Protein AF-A0A536GNW9-F1 (afdb_monomer_lite)

Radius of gyration: 36.83 Å; chains: 1; bounding box: 61×62×103 Å

pLDDT: mean 78.96, std 16.37, range [34.44, 95.5]

Structure (mmCIF, N/CA/C/O backbone):
data_AF-A0A536GNW9-F1
#
_entry.id   AF-A0A536GNW9-F1
#
loop_
_atom_site.group_PDB
_atom_site.id
_atom_site.type_symbol
_atom_site.label_atom_id
_atom_site.label_alt_id
_atom_site.label_comp_id
_atom_site.label_asym_id
_atom_site.label_entity_id
_atom_site.label_seq_id
_atom_site.pdbx_PDB_ins_code
_atom_site.Cartn_x
_atom_site.Cartn_y
_atom_site.Cartn_z
_atom_site.occupancy
_atom_site.B_iso_or_equiv
_atom_site.auth_seq_id
_atom_site.auth_comp_id
_atom_site.auth_asym_id
_atom_site.auth_atom_id
_atom_site.pdbx_PDB_model_num
ATOM 1 N N . MET A 1 1 ? -1.651 -41.489 6.810 1.00 38.25 1 MET A N 1
ATOM 2 C CA . MET A 1 1 ? -1.418 -42.242 8.056 1.00 38.25 1 MET A CA 1
ATOM 3 C C . MET A 1 1 ? -1.009 -41.246 9.123 1.00 38.25 1 MET A C 1
ATOM 5 O O . MET A 1 1 ? -0.023 -40.566 8.913 1.00 38.25 1 MET A O 1
ATOM 9 N N . GLN A 1 2 ? -1.824 -41.179 10.178 1.00 34.44 2 GLN A N 1
ATOM 10 C CA . GLN A 1 2 ? -1.511 -40.828 11.570 1.00 34.44 2 GLN A CA 1
ATOM 11 C C . GLN A 1 2 ? -0.989 -39.420 11.918 1.00 34.44 2 GLN A C 1
ATOM 13 O O . GLN A 1 2 ? 0.048 -38.957 11.462 1.00 34.44 2 GLN A O 1
ATOM 18 N N . GLU A 1 3 ? -1.786 -38.791 12.784 1.00 44.41 3 GLU A N 1
ATOM 19 C CA . GLU A 1 3 ? -1.512 -37.625 13.616 1.00 44.41 3 GLU A CA 1
ATOM 20 C C . GLU A 1 3 ? -0.246 -37.822 14.462 1.00 44.41 3 GLU A C 1
ATOM 22 O O . GLU A 1 3 ? -0.125 -38.828 15.157 1.00 44.41 3 GLU A O 1
ATOM 27 N N . GLU A 1 4 ? 0.633 -36.821 14.505 1.00 42.94 4 GLU A N 1
ATOM 28 C CA . GLU A 1 4 ? 1.591 -36.670 15.602 1.00 42.94 4 GLU A CA 1
ATOM 29 C C . GLU A 1 4 ? 1.247 -35.381 16.353 1.00 42.94 4 GLU A C 1
ATOM 31 O O . GLU A 1 4 ? 1.695 -34.277 16.041 1.00 42.94 4 GLU A O 1
ATOM 36 N N . LYS A 1 5 ? 0.326 -35.529 17.309 1.00 44.44 5 LYS A N 1
ATOM 37 C CA . LYS A 1 5 ? -0.030 -34.501 18.285 1.00 44.44 5 LYS A CA 1
ATOM 38 C C . LYS A 1 5 ? 1.121 -34.394 19.284 1.00 44.44 5 LYS A C 1
ATOM 40 O O . LYS A 1 5 ? 1.320 -35.289 20.100 1.00 44.44 5 LYS A O 1
ATOM 45 N N . LEU A 1 6 ? 1.863 -33.294 19.211 1.00 44.38 6 LEU A N 1
ATOM 46 C CA . LEU A 1 6 ? 2.877 -32.919 20.190 1.00 44.38 6 LEU A CA 1
ATOM 47 C C . LEU A 1 6 ? 2.213 -32.728 21.565 1.00 44.38 6 LEU A C 1
ATOM 49 O O . LEU A 1 6 ? 1.392 -31.830 21.755 1.00 44.38 6 LEU A O 1
ATOM 53 N N . SER A 1 7 ? 2.556 -33.615 22.494 1.00 45.41 7 SER A N 1
ATOM 54 C CA . SER A 1 7 ? 2.075 -33.671 23.872 1.00 45.41 7 SER A CA 1
ATOM 55 C C . SER A 1 7 ? 2.355 -32.376 24.636 1.00 45.41 7 SER A C 1
ATOM 57 O O . SER A 1 7 ? 3.506 -32.043 24.917 1.00 45.41 7 SER A O 1
ATOM 59 N N . THR A 1 8 ? 1.299 -31.661 25.020 1.00 56.56 8 THR A N 1
ATOM 60 C CA . THR A 1 8 ? 1.361 -30.625 26.055 1.00 56.56 8 THR A CA 1
ATOM 61 C C . THR A 1 8 ? 1.475 -31.276 27.442 1.00 56.56 8 THR A C 1
ATOM 63 O O . THR A 1 8 ? 0.848 -32.314 27.670 1.00 56.56 8 THR A O 1
ATOM 66 N N . PRO A 1 9 ? 2.262 -30.709 28.378 1.00 52.28 9 PRO A N 1
ATOM 67 C CA . PRO A 1 9 ? 2.442 -31.289 29.703 1.00 52.28 9 PRO A CA 1
ATOM 68 C C . PRO A 1 9 ? 1.149 -31.208 30.521 1.00 52.28 9 PRO A C 1
ATOM 70 O O . PRO A 1 9 ? 0.409 -30.225 30.452 1.00 52.28 9 PRO A O 1
ATOM 73 N N . ASP A 1 10 ? 0.911 -32.256 31.305 1.00 52.00 10 ASP A N 1
ATOM 74 C CA . ASP A 1 10 ? -0.201 -32.413 32.239 1.00 52.00 10 ASP A CA 1
ATOM 75 C C . ASP A 1 10 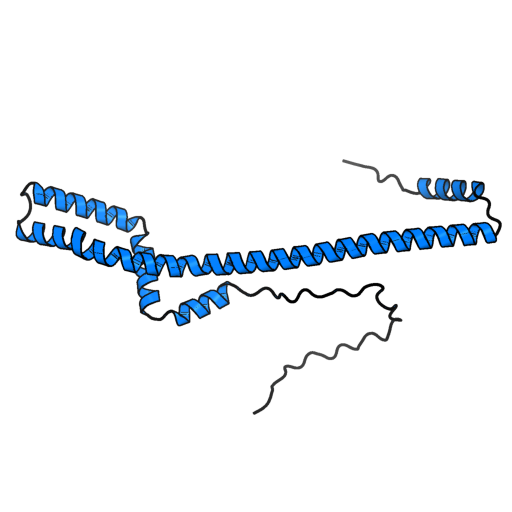? -0.121 -31.356 33.351 1.00 52.00 10 ASP A C 1
ATOM 77 O O . ASP A 1 10 ? 0.610 -31.496 34.334 1.00 52.00 10 ASP A O 1
ATOM 81 N N . HIS A 1 11 ? -0.836 -30.246 33.167 1.00 53.94 11 HIS A N 1
ATOM 82 C CA . HIS A 1 11 ? -1.099 -29.310 34.250 1.00 53.94 11 HIS A CA 1
ATOM 83 C C . HIS A 1 11 ? -2.249 -29.873 35.095 1.00 53.94 11 HIS A C 1
ATOM 85 O O . HIS A 1 11 ? -3.363 -30.004 34.574 1.00 53.94 11 HIS A O 1
ATOM 91 N N . PRO A 1 12 ? -2.033 -30.175 36.391 1.00 53.94 12 PRO A N 1
ATOM 92 C CA . PRO A 1 12 ? -3.113 -30.609 37.261 1.00 53.94 12 PRO A CA 1
ATOM 93 C C . PRO A 1 12 ? -4.190 -29.525 37.276 1.00 53.94 12 PRO A C 1
ATOM 95 O O . PRO A 1 12 ? -3.930 -28.368 37.616 1.00 53.94 12 PRO A O 1
ATOM 98 N N . LYS A 1 13 ? -5.402 -29.905 36.858 1.00 51.78 13 LYS A N 1
ATOM 99 C CA . LYS A 1 13 ? -6.572 -29.025 36.848 1.00 51.78 13 LYS A CA 1
ATOM 100 C C . LYS A 1 13 ? -6.753 -28.447 38.256 1.00 51.78 13 LYS A C 1
ATOM 102 O O . LYS A 1 13 ? -6.905 -29.240 39.191 1.00 51.78 13 LYS A O 1
ATOM 107 N N . PRO A 1 14 ? -6.760 -27.114 38.441 1.00 53.06 14 PRO A N 1
ATOM 108 C CA . PRO A 1 14 ? -7.133 -26.550 39.723 1.00 53.06 14 PRO A CA 1
ATOM 109 C C . PRO A 1 14 ? -8.552 -27.019 40.052 1.00 53.06 14 PRO A C 1
ATOM 111 O O . PRO A 1 14 ? -9.485 -26.878 39.257 1.00 53.06 14 PRO A O 1
ATOM 114 N N . GLN A 1 15 ? -8.657 -27.674 41.204 1.00 51.16 15 GLN A N 1
ATOM 115 C CA . GLN A 1 15 ? -9.880 -28.233 41.754 1.00 51.16 15 GLN A CA 1
ATOM 116 C C . GLN A 1 15 ? -10.960 -27.152 41.820 1.00 51.16 15 GLN A C 1
ATOM 118 O O . GLN A 1 15 ? -10.684 -26.002 42.153 1.00 51.16 15 GLN A O 1
ATOM 123 N N . HIS A 1 16 ? -12.177 -27.556 41.461 1.00 49.72 16 HIS A N 1
ATOM 124 C CA . HIS A 1 16 ? -13.378 -26.740 41.339 1.00 49.72 16 HIS A CA 1
ATOM 125 C C . HIS A 1 16 ? -13.540 -25.715 42.473 1.00 49.72 16 HIS A C 1
ATOM 127 O O . HIS A 1 16 ? -1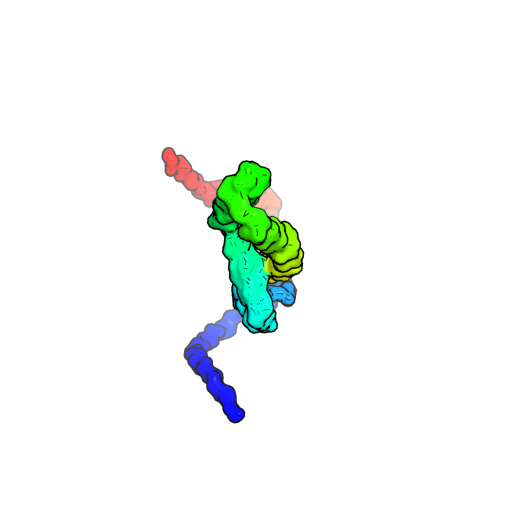4.082 -26.020 43.532 1.00 49.72 16 HIS A O 1
ATOM 133 N N . LEU A 1 17 ? -13.131 -24.473 42.213 1.00 46.66 17 LEU A N 1
ATOM 134 C CA . LEU A 1 17 ? -13.640 -23.312 42.929 1.00 46.66 17 LEU A CA 1
ATOM 135 C C . LEU A 1 17 ? -15.045 -23.058 42.377 1.00 46.66 17 LEU A C 1
ATOM 137 O O . LEU A 1 17 ? -15.205 -22.982 41.155 1.00 46.66 17 LEU A O 1
ATOM 141 N N . HIS A 1 18 ? -16.051 -23.010 43.254 1.00 46.66 18 HIS A N 1
ATOM 142 C CA . HIS A 1 18 ? -17.458 -22.782 42.915 1.00 46.66 18 HIS A CA 1
ATOM 143 C C . HIS A 1 18 ? -17.596 -21.770 41.768 1.00 46.66 18 HIS A C 1
ATOM 145 O O . HIS A 1 18 ? -17.355 -20.578 41.950 1.00 46.66 18 HIS A O 1
ATOM 151 N N . HIS A 1 19 ? -17.942 -22.253 40.571 1.00 46.59 19 HIS A N 1
ATOM 152 C CA . HIS A 1 19 ? -18.290 -21.379 39.460 1.00 46.59 19 HIS A CA 1
ATOM 153 C C . HIS A 1 19 ? -19.601 -20.701 39.845 1.00 46.59 19 HIS A C 1
ATOM 155 O O . HIS A 1 19 ? -20.674 -21.293 39.735 1.00 46.59 19 HIS A O 1
ATOM 161 N N . PHE A 1 20 ? -19.517 -19.457 40.313 1.00 51.06 20 PHE A N 1
ATOM 162 C CA . PHE A 1 20 ? -20.632 -18.544 40.128 1.00 51.06 20 PHE A CA 1
ATOM 163 C C . PHE A 1 20 ? -20.937 -18.550 38.624 1.00 51.06 20 PHE A C 1
ATOM 165 O O . PHE A 1 20 ? -19.992 -18.424 37.835 1.00 51.06 20 PHE A O 1
ATOM 172 N N . PRO A 1 21 ? -22.194 -18.763 38.192 1.00 58.00 21 PRO A N 1
ATOM 173 C CA . PRO A 1 21 ? -22.529 -18.588 36.788 1.00 58.00 21 PRO A CA 1
ATOM 174 C C . PRO A 1 21 ? -22.050 -17.191 36.406 1.00 58.00 21 PRO A C 1
ATOM 176 O O . PRO A 1 21 ? -22.375 -16.225 37.099 1.00 58.00 21 PRO A O 1
ATOM 179 N N . ALA A 1 22 ? -21.203 -17.095 35.378 1.00 60.75 22 ALA A N 1
ATOM 180 C CA . ALA A 1 22 ? -20.765 -15.798 34.896 1.00 60.75 22 ALA A CA 1
ATOM 181 C C . ALA A 1 22 ? -22.035 -14.980 34.643 1.00 60.75 22 ALA A C 1
ATOM 183 O O . ALA A 1 22 ? -22.893 -15.399 33.864 1.00 60.75 22 ALA A O 1
ATOM 184 N N . LEU A 1 23 ? -22.180 -13.853 35.349 1.00 59.72 23 LEU A N 1
ATOM 185 C CA . LEU A 1 23 ? -23.360 -12.991 35.229 1.00 59.72 23 LEU A CA 1
ATOM 186 C C . LEU A 1 23 ? -23.565 -12.532 33.778 1.00 59.72 23 LEU A C 1
ATOM 188 O O . LEU A 1 23 ? -24.671 -12.153 33.405 1.00 59.72 23 LEU A O 1
ATOM 192 N N . PHE A 1 24 ? -22.518 -12.634 32.949 1.00 62.16 24 PHE A N 1
ATOM 193 C CA . PHE A 1 24 ? -22.555 -12.297 31.543 1.00 62.16 24 PHE A CA 1
ATOM 194 C C . PHE A 1 24 ? -21.772 -13.270 30.659 1.00 62.16 24 PHE A C 1
ATOM 196 O O . PHE A 1 24 ? -20.729 -13.796 31.043 1.00 62.16 24 PHE A O 1
ATOM 203 N N . HIS A 1 25 ? -22.283 -13.461 29.443 1.00 66.81 25 HIS A N 1
ATOM 204 C CA . HIS A 1 25 ? -21.654 -14.246 28.387 1.00 66.81 25 HIS A CA 1
ATOM 205 C C . HIS A 1 25 ? -21.048 -13.297 27.352 1.00 66.81 25 HIS A C 1
ATOM 207 O O . HIS A 1 25 ? -21.769 -12.519 26.733 1.00 66.81 25 HIS A O 1
ATOM 213 N N . HIS A 1 26 ? -19.733 -13.372 27.156 1.00 68.12 26 HIS A N 1
ATOM 214 C CA . HIS A 1 26 ? -19.062 -12.669 26.065 1.00 68.12 26 HIS A CA 1
ATOM 215 C C . HIS A 1 26 ? -19.474 -13.302 24.730 1.00 68.12 26 HIS A C 1
ATOM 217 O O . HIS A 1 26 ? -19.262 -14.501 24.519 1.00 68.12 26 HIS A O 1
ATOM 223 N N . THR A 1 27 ? -20.072 -12.519 23.829 1.00 72.38 27 THR A N 1
ATOM 224 C CA . THR A 1 27 ? -20.350 -12.994 22.470 1.00 72.38 27 THR A CA 1
ATOM 225 C C . THR A 1 27 ? -19.135 -12.707 21.609 1.00 72.38 27 THR A C 1
ATOM 227 O O . THR A 1 27 ? -18.890 -11.574 21.215 1.00 72.38 27 THR A O 1
ATOM 230 N N . ILE A 1 28 ? -18.365 -13.750 21.319 1.00 70.62 28 ILE A N 1
ATOM 231 C CA . ILE A 1 28 ? -17.147 -13.627 20.521 1.00 70.62 28 ILE A CA 1
ATOM 232 C C . ILE A 1 28 ? -17.517 -13.140 19.115 1.00 70.62 28 ILE A C 1
ATOM 234 O O . ILE A 1 28 ? -18.205 -13.847 18.374 1.00 70.62 28 ILE A O 1
ATOM 238 N N . PHE A 1 29 ? -17.019 -11.967 18.717 1.00 75.69 29 PHE A N 1
ATOM 239 C CA . PHE A 1 29 ? -17.093 -11.537 17.324 1.00 75.69 29 PHE A CA 1
ATOM 240 C C . PHE A 1 29 ? -16.206 -12.459 16.463 1.00 75.69 29 PHE A C 1
ATOM 242 O O . PHE A 1 29 ? -15.016 -12.611 16.776 1.00 75.69 29 PHE A O 1
ATOM 249 N N . PRO A 1 30 ? -16.732 -13.096 15.395 1.00 79.62 30 PRO A N 1
ATOM 250 C CA . PRO A 1 30 ? -16.030 -14.135 14.641 1.00 79.62 30 PRO A CA 1
ATOM 251 C C . PRO A 1 30 ? -15.005 -13.530 13.669 1.00 79.62 30 PRO A C 1
ATOM 253 O O . PRO A 1 30 ? -15.096 -13.696 12.456 1.00 79.62 30 PRO A O 1
ATOM 256 N N . TYR A 1 31 ? -14.011 -12.821 14.202 1.00 84.38 31 TYR A N 1
ATOM 257 C CA . TYR A 1 31 ? -12.895 -12.286 13.434 1.00 84.38 31 TYR A CA 1
ATOM 258 C C . TYR A 1 31 ? -11.562 -12.566 14.128 1.00 84.38 31 TYR A C 1
ATOM 260 O O . TYR A 1 31 ? -11.336 -12.204 15.294 1.00 84.38 31 TYR A O 1
ATOM 268 N N . GLN A 1 32 ? -10.666 -13.215 13.388 1.00 84.19 32 GLN A N 1
ATOM 269 C CA . GLN A 1 32 ? -9.295 -13.471 13.805 1.00 84.19 32 GLN A CA 1
ATOM 270 C C . GLN A 1 32 ? -8.334 -12.712 12.893 1.00 84.19 32 GLN A C 1
ATOM 272 O O . GLN A 1 32 ? -8.429 -12.874 11.675 1.00 84.19 32 GLN A O 1
ATOM 277 N N . PRO A 1 33 ? -7.408 -11.921 13.462 1.00 87.81 33 PRO A N 1
ATOM 278 C CA . PRO A 1 33 ? -6.461 -11.170 12.663 1.00 87.81 33 PRO A CA 1
ATOM 279 C C . PRO A 1 33 ? -5.603 -12.090 11.803 1.00 87.81 33 PRO A C 1
ATOM 281 O O . PRO A 1 33 ? -5.030 -13.068 12.298 1.00 87.81 33 PRO A O 1
ATOM 284 N N . ARG A 1 34 ? -5.486 -11.771 10.516 1.00 90.25 34 ARG A N 1
ATOM 285 C CA . ARG A 1 34 ? -4.658 -12.534 9.584 1.00 90.25 34 ARG A CA 1
ATOM 286 C C . ARG A 1 34 ? -3.338 -11.817 9.339 1.00 90.25 34 ARG A C 1
ATOM 288 O O . ARG A 1 34 ? -3.239 -10.594 9.302 1.00 90.25 34 ARG A O 1
ATOM 295 N N . ASN A 1 35 ? -2.274 -12.593 9.131 1.00 91.50 35 ASN A N 1
ATOM 296 C CA . ASN A 1 35 ? -0.985 -12.018 8.770 1.00 91.50 35 ASN A CA 1
ATOM 297 C C . ASN A 1 35 ? -0.986 -11.591 7.294 1.00 91.50 35 ASN A C 1
ATOM 299 O O . ASN A 1 35 ? -0.730 -12.398 6.400 1.00 91.50 35 ASN A O 1
ATOM 303 N N . VAL A 1 36 ? -1.223 -10.300 7.061 1.00 91.31 36 VAL A N 1
ATOM 304 C CA . VAL A 1 36 ? -1.231 -9.661 5.734 1.00 91.31 36 VAL A CA 1
ATOM 305 C C . VAL A 1 36 ? 0.034 -9.917 4.914 1.00 91.31 36 VAL A C 1
ATOM 307 O O . VAL A 1 36 ? -0.042 -9.981 3.690 1.00 91.31 36 VAL A O 1
ATOM 310 N N . ASN A 1 37 ? 1.199 -10.092 5.553 1.00 91.75 37 ASN A N 1
ATOM 311 C CA . ASN A 1 37 ? 2.440 -10.350 4.823 1.00 91.75 37 ASN A CA 1
ATOM 312 C C . ASN A 1 37 ? 2.443 -11.752 4.209 1.00 91.75 37 ASN A C 1
ATOM 314 O O . ASN A 1 37 ? 2.852 -11.882 3.062 1.00 91.75 37 ASN A O 1
ATOM 318 N N . LYS A 1 38 ? 1.939 -12.763 4.931 1.00 92.12 38 LYS A N 1
ATOM 319 C CA . LYS A 1 38 ? 1.844 -14.139 4.415 1.00 92.12 38 LYS A CA 1
ATOM 320 C C . LYS A 1 38 ? 0.860 -14.230 3.254 1.00 92.12 38 LYS A C 1
ATOM 322 O O . LYS A 1 38 ? 1.202 -14.753 2.206 1.00 92.12 38 LYS A O 1
ATOM 327 N N . VAL A 1 39 ? -0.319 -13.627 3.408 1.00 90.88 39 VAL A N 1
ATOM 328 C CA . VAL A 1 39 ? -1.349 -13.604 2.355 1.00 90.88 39 VAL A CA 1
ATOM 329 C C . VAL A 1 39 ? -0.834 -12.902 1.102 1.00 90.88 39 VAL A C 1
ATOM 331 O O . VAL A 1 39 ? -0.999 -13.403 -0.004 1.00 90.88 39 VAL A O 1
ATOM 334 N N . HIS A 1 40 ? -0.166 -11.757 1.264 1.00 89.81 40 HIS A N 1
ATOM 335 C CA . HIS A 1 40 ? 0.421 -11.048 0.133 1.00 89.81 40 HIS A CA 1
ATOM 336 C C . HIS A 1 40 ? 1.557 -11.843 -0.531 1.00 89.81 40 HIS A C 1
ATOM 338 O O . HIS A 1 40 ? 1.708 -11.792 -1.748 1.00 89.81 40 HIS A O 1
ATOM 344 N N . GLU A 1 41 ? 2.366 -12.565 0.246 1.00 87.31 41 GLU A N 1
ATOM 345 C CA . GLU A 1 41 ? 3.432 -13.423 -0.277 1.00 87.31 41 GLU A CA 1
ATOM 346 C C . GLU A 1 41 ? 2.870 -14.604 -1.077 1.00 87.31 41 GLU A C 1
ATOM 348 O O . GLU A 1 41 ? 3.344 -14.867 -2.181 1.00 87.31 41 GLU A O 1
ATOM 353 N N . GLU A 1 42 ? 1.810 -15.240 -0.578 1.00 88.75 42 GLU A N 1
ATOM 354 C CA . GLU A 1 42 ? 1.067 -16.299 -1.267 1.00 88.75 42 GLU A CA 1
ATOM 355 C C . GLU A 1 42 ? 0.426 -15.789 -2.573 1.00 88.75 42 GLU A C 1
ATOM 357 O O . GLU A 1 42 ? 0.632 -16.386 -3.632 1.00 88.75 42 GLU A O 1
ATOM 362 N N . GLU A 1 43 ? -0.274 -14.645 -2.542 1.00 86.75 43 GLU A N 1
ATOM 363 C CA . GLU A 1 43 ? -0.856 -14.019 -3.744 1.00 86.75 43 GLU A CA 1
ATOM 364 C C . GLU A 1 43 ? 0.228 -13.635 -4.765 1.00 86.75 43 GLU A C 1
ATOM 366 O O . GLU A 1 43 ? 0.068 -13.828 -5.973 1.00 86.75 43 GLU A O 1
ATOM 371 N N . LYS A 1 44 ? 1.371 -13.123 -4.297 1.00 84.44 44 LYS A N 1
ATOM 372 C CA . LYS A 1 44 ? 2.493 -12.752 -5.163 1.00 84.44 44 LYS A CA 1
ATOM 373 C C . LYS A 1 44 ? 3.171 -13.976 -5.781 1.00 84.44 44 LYS A C 1
ATOM 375 O O . LYS A 1 44 ? 3.558 -13.912 -6.947 1.00 84.44 44 LYS A O 1
ATOM 380 N N . ALA A 1 45 ? 3.309 -15.073 -5.036 1.00 83.19 45 ALA A N 1
ATOM 381 C CA . ALA A 1 45 ? 3.833 -16.337 -5.550 1.00 83.19 45 ALA A CA 1
ATOM 382 C C . ALA A 1 45 ? 2.907 -16.933 -6.624 1.00 83.19 45 ALA A C 1
ATOM 384 O O . ALA A 1 45 ? 3.388 -17.453 -7.632 1.00 83.19 45 ALA A O 1
ATOM 385 N N . ALA A 1 46 ? 1.589 -16.775 -6.464 1.00 85.12 46 ALA A N 1
ATOM 386 C CA . ALA A 1 46 ? 0.605 -17.152 -7.477 1.00 85.12 46 ALA A CA 1
ATOM 387 C C . ALA A 1 46 ? 0.655 -16.263 -8.739 1.00 85.12 46 ALA A C 1
ATOM 389 O O . ALA A 1 46 ? 0.280 -16.711 -9.821 1.00 85.12 46 ALA A O 1
ATOM 390 N N . GLY A 1 47 ? 1.158 -15.027 -8.634 1.00 79.19 47 GLY A N 1
ATOM 391 C CA . GLY A 1 47 ? 1.221 -14.048 -9.728 1.00 79.19 47 GLY A CA 1
ATOM 392 C C . GLY A 1 47 ? 2.107 -14.427 -10.927 1.00 79.19 47 GLY A C 1
ATOM 393 O O . GLY A 1 47 ? 2.056 -13.757 -11.961 1.00 79.19 47 GLY A O 1
ATOM 394 N N . GLY A 1 48 ? 2.903 -15.493 -10.839 1.00 86.50 48 GLY A N 1
ATOM 395 C CA . GLY A 1 48 ? 3.707 -16.000 -11.952 1.00 86.50 48 GLY A CA 1
ATOM 396 C C . GLY A 1 48 ? 4.821 -15.054 -12.435 1.00 86.50 48 GLY A C 1
ATOM 397 O O . GLY A 1 48 ? 5.090 -13.990 -11.873 1.00 86.50 48 GLY A O 1
ATOM 398 N N . ILE A 1 49 ? 5.496 -15.461 -13.515 1.00 85.56 49 ILE A N 1
ATOM 399 C CA . ILE A 1 49 ? 6.703 -14.791 -14.040 1.00 85.56 49 ILE A CA 1
ATOM 400 C C . ILE A 1 49 ? 6.391 -13.381 -14.563 1.00 85.56 49 ILE A C 1
ATOM 402 O O . ILE A 1 49 ? 7.155 -12.446 -14.325 1.00 85.56 49 ILE A O 1
ATOM 406 N N . ASN A 1 50 ? 5.242 -13.200 -15.219 1.00 85.00 50 ASN A N 1
ATOM 407 C CA . ASN A 1 50 ? 4.841 -11.913 -15.798 1.00 85.00 50 ASN A CA 1
ATOM 408 C C . ASN A 1 50 ? 4.692 -10.825 -14.727 1.00 85.00 50 ASN A C 1
ATOM 410 O O . ASN A 1 50 ? 5.136 -9.694 -14.916 1.00 85.00 50 ASN A O 1
ATOM 414 N N . THR A 1 51 ? 4.136 -11.184 -13.570 1.00 85.38 51 THR A N 1
ATOM 415 C CA . THR A 1 51 ? 4.003 -10.281 -12.425 1.00 85.38 51 THR A CA 1
ATOM 416 C C . THR A 1 51 ? 5.363 -9.918 -11.839 1.00 85.38 51 THR A C 1
ATOM 418 O O . THR A 1 51 ? 5.611 -8.753 -11.532 1.00 85.38 51 THR A O 1
ATOM 421 N N . ALA A 1 52 ? 6.283 -10.880 -11.732 1.00 87.12 52 ALA A N 1
ATOM 422 C CA . ALA A 1 52 ? 7.637 -10.613 -11.255 1.00 87.12 52 ALA A CA 1
ATOM 423 C C . ALA A 1 52 ? 8.382 -9.622 -12.169 1.00 87.12 52 ALA A C 1
ATOM 425 O O . ALA A 1 52 ? 9.000 -8.676 -11.671 1.00 87.12 52 ALA A O 1
ATOM 426 N N . ILE A 1 53 ? 8.263 -9.790 -13.492 1.00 88.69 53 ILE A N 1
ATOM 427 C CA . ILE A 1 53 ? 8.829 -8.865 -14.483 1.00 88.69 53 ILE A CA 1
ATOM 428 C C . ILE A 1 53 ? 8.188 -7.481 -14.348 1.00 88.69 53 ILE A C 1
ATOM 430 O O . ILE A 1 53 ? 8.908 -6.485 -14.273 1.00 88.69 53 ILE A O 1
ATOM 434 N N . ALA A 1 54 ? 6.857 -7.405 -14.259 1.00 87.94 54 ALA A N 1
ATOM 435 C CA . ALA A 1 54 ? 6.147 -6.133 -14.155 1.00 87.94 54 ALA A CA 1
ATOM 436 C C . ALA A 1 54 ? 6.524 -5.352 -12.888 1.00 87.94 54 ALA A C 1
ATOM 438 O O . ALA A 1 54 ? 6.809 -4.155 -12.960 1.00 87.94 54 ALA A O 1
ATOM 439 N N . ILE A 1 55 ? 6.607 -6.028 -11.737 1.00 89.50 55 ILE A N 1
ATOM 440 C CA . ILE A 1 55 ? 7.079 -5.434 -10.479 1.00 89.50 55 ILE A CA 1
ATOM 441 C C . ILE A 1 55 ? 8.522 -4.946 -10.620 1.00 89.50 55 ILE A C 1
ATOM 443 O O . ILE A 1 55 ? 8.839 -3.829 -10.207 1.00 89.50 55 ILE A O 1
ATOM 447 N N . GLY A 1 56 ? 9.405 -5.788 -11.165 1.00 90.06 56 GLY A N 1
ATOM 448 C CA . GLY A 1 56 ? 10.819 -5.472 -11.329 1.00 90.06 56 GLY A CA 1
ATOM 449 C C . GLY A 1 56 ? 11.018 -4.233 -12.195 1.00 90.06 56 GLY A C 1
ATOM 450 O O . GLY A 1 56 ? 11.688 -3.292 -11.767 1.00 90.06 56 GLY A O 1
ATOM 451 N N . LEU A 1 57 ? 10.379 -4.200 -13.367 1.00 89.25 57 LEU A N 1
ATOM 452 C CA . LEU A 1 57 ? 10.479 -3.077 -14.291 1.00 89.25 57 LEU A CA 1
ATOM 453 C C . LEU A 1 57 ? 9.853 -1.811 -13.703 1.00 89.25 57 LEU A C 1
ATOM 455 O O . LEU A 1 57 ? 10.483 -0.762 -13.739 1.00 89.25 57 LEU A O 1
ATOM 459 N N . THR A 1 58 ? 8.674 -1.903 -13.085 1.00 90.25 58 THR A N 1
ATOM 460 C CA . THR A 1 58 ? 7.988 -0.738 -12.497 1.00 90.25 58 THR A CA 1
ATOM 461 C C . THR A 1 58 ? 8.790 -0.115 -11.357 1.00 90.25 58 THR A C 1
ATOM 463 O O . THR A 1 58 ? 8.861 1.106 -11.255 1.00 90.25 58 THR A O 1
ATOM 466 N N . LYS A 1 59 ? 9.466 -0.924 -10.532 1.00 89.75 59 LYS A N 1
ATOM 467 C CA . LYS A 1 59 ? 10.360 -0.412 -9.483 1.00 89.75 59 LYS A CA 1
ATOM 468 C C . LYS A 1 59 ? 11.595 0.289 -10.045 1.00 89.75 59 LYS A C 1
ATOM 470 O O . LYS A 1 59 ? 12.000 1.312 -9.506 1.00 89.75 59 LYS A O 1
ATOM 475 N N . HIS A 1 60 ? 12.183 -0.247 -11.114 1.00 88.88 60 HIS A N 1
ATOM 476 C CA . HIS A 1 60 ? 13.332 0.387 -11.762 1.00 88.88 60 HIS A CA 1
ATOM 477 C C . HIS A 1 60 ? 12.925 1.673 -12.482 1.00 88.88 60 HIS A C 1
ATOM 479 O O . HIS A 1 60 ? 13.573 2.698 -12.299 1.00 88.88 60 HIS A O 1
ATOM 485 N N . VAL A 1 61 ? 11.824 1.646 -13.237 1.00 87.69 61 VAL A N 1
ATOM 486 C CA . VAL A 1 61 ? 11.297 2.805 -13.971 1.00 87.69 61 VAL A CA 1
ATOM 487 C C . VAL A 1 61 ? 10.794 3.901 -13.032 1.00 87.69 61 VAL A C 1
ATOM 489 O O . VAL A 1 61 ? 10.983 5.080 -13.320 1.00 87.69 61 VAL A O 1
ATOM 492 N N . GLY A 1 62 ? 10.216 3.533 -11.888 1.00 86.25 62 GLY A N 1
ATOM 493 C CA . GLY A 1 62 ? 9.812 4.470 -10.840 1.00 86.25 62 GLY A CA 1
ATOM 494 C C . GLY A 1 62 ? 10.966 5.011 -9.987 1.00 86.25 62 GLY A C 1
ATOM 495 O O . GLY A 1 62 ? 10.716 5.768 -9.052 1.00 86.25 62 GLY A O 1
ATOM 496 N N . SER A 1 63 ? 12.218 4.625 -10.261 1.00 88.69 63 SER A N 1
ATOM 497 C CA . SER A 1 63 ? 13.386 5.140 -9.541 1.00 88.69 63 SER A CA 1
ATOM 498 C C . SER A 1 63 ? 13.871 6.475 -10.122 1.00 88.69 63 SER A C 1
ATOM 500 O O . SER A 1 63 ? 13.625 6.801 -11.280 1.00 88.69 63 SER A O 1
ATOM 502 N N . MET A 1 64 ? 14.621 7.259 -9.343 1.00 91.75 64 MET A N 1
ATOM 503 C CA . MET A 1 64 ? 15.204 8.514 -9.848 1.00 91.75 64 MET A CA 1
ATOM 504 C C . MET A 1 64 ? 16.234 8.294 -10.973 1.00 91.75 64 MET A C 1
ATOM 506 O O . MET A 1 64 ? 16.449 9.181 -11.796 1.00 91.75 64 MET A O 1
ATOM 510 N N . TRP A 1 65 ? 16.832 7.101 -11.071 1.00 90.94 65 TRP A N 1
ATOM 511 C CA . TRP A 1 65 ? 17.816 6.768 -12.109 1.00 90.94 65 TRP A CA 1
ATOM 512 C C . TRP A 1 65 ? 17.251 6.841 -13.531 1.00 90.94 65 TRP A C 1
ATOM 514 O O . TRP A 1 65 ? 17.937 7.275 -14.463 1.00 90.94 65 TRP A O 1
ATOM 524 N N . THR A 1 66 ? 15.989 6.460 -13.713 1.00 87.88 66 THR A N 1
ATOM 525 C CA . THR A 1 66 ? 15.314 6.543 -15.011 1.00 87.88 66 THR A CA 1
ATOM 526 C C . THR A 1 66 ? 15.096 7.983 -15.445 1.00 87.88 66 THR A C 1
ATOM 528 O O . THR A 1 66 ? 15.224 8.273 -16.633 1.00 87.88 66 THR A O 1
ATOM 531 N N . ALA A 1 67 ? 14.865 8.905 -14.506 1.00 88.75 67 ALA A N 1
ATOM 532 C CA . ALA A 1 67 ? 14.774 10.327 -14.821 1.00 88.75 67 ALA A CA 1
ATOM 533 C C . ALA A 1 67 ? 16.097 10.848 -15.404 1.00 88.75 67 ALA A C 1
ATOM 535 O O . ALA A 1 67 ? 16.093 11.484 -16.456 1.00 88.75 67 ALA A O 1
ATOM 536 N N . TYR A 1 68 ? 17.238 10.500 -14.798 1.00 92.88 68 TYR A N 1
ATOM 537 C CA . TYR A 1 68 ? 18.549 10.870 -15.343 1.00 92.88 68 TYR A CA 1
ATOM 538 C C . TYR A 1 68 ? 18.791 10.265 -16.731 1.00 92.88 68 TYR A C 1
ATOM 540 O O . TYR A 1 68 ? 19.290 10.947 -17.625 1.00 92.88 68 TYR A O 1
ATOM 548 N N . THR A 1 69 ? 18.376 9.014 -16.942 1.00 90.56 69 THR A N 1
ATOM 549 C CA . THR A 1 69 ? 18.510 8.338 -18.242 1.00 90.56 69 THR A CA 1
ATOM 550 C C . THR A 1 69 ? 17.679 9.032 -19.324 1.00 90.56 69 THR A C 1
ATOM 552 O O . THR A 1 69 ? 18.179 9.261 -20.425 1.00 90.56 69 THR A O 1
ATOM 555 N N . PHE A 1 70 ? 16.441 9.436 -19.019 1.00 89.31 70 PHE A N 1
ATOM 556 C CA . PHE A 1 70 ? 15.603 10.176 -19.965 1.00 89.31 70 PHE A CA 1
ATOM 557 C C . PHE A 1 70 ? 16.117 11.581 -20.257 1.00 89.31 70 PHE A C 1
ATOM 559 O O . PHE A 1 70 ? 16.006 12.028 -21.395 1.00 89.31 70 PHE A O 1
ATOM 566 N N . VAL A 1 71 ? 16.729 12.259 -19.285 1.00 93.00 71 VAL A N 1
ATOM 567 C CA . VAL A 1 71 ? 17.379 13.557 -19.524 1.00 93.00 71 VAL A CA 1
ATOM 568 C C . VAL A 1 71 ? 18.544 13.408 -20.503 1.00 93.00 71 VAL A C 1
ATOM 570 O O . VAL A 1 71 ? 18.634 14.165 -21.467 1.00 93.00 71 VAL A O 1
ATOM 573 N N . VAL A 1 72 ? 19.404 12.403 -20.315 1.00 91.94 72 VAL A N 1
ATOM 574 C CA . VAL A 1 72 ? 20.504 12.124 -21.254 1.00 91.94 72 VAL A CA 1
ATOM 575 C C . VAL A 1 72 ? 19.963 11.764 -22.638 1.00 91.94 72 VAL A C 1
ATOM 577 O O . VAL A 1 72 ? 20.446 12.286 -23.641 1.00 91.94 72 VAL A O 1
ATOM 580 N N . LEU A 1 73 ? 18.924 10.928 -22.705 1.00 89.06 73 LEU A N 1
ATOM 581 C CA . LEU A 1 73 ? 18.286 10.557 -23.966 1.00 89.06 73 LEU A CA 1
ATOM 582 C C . LEU A 1 73 ? 17.689 11.782 -24.677 1.00 89.06 73 LEU A C 1
ATOM 584 O O . LEU A 1 73 ? 17.856 11.923 -25.887 1.00 89.06 73 LEU A O 1
ATOM 588 N N . ALA A 1 74 ? 17.063 12.702 -23.939 1.00 87.69 74 ALA A N 1
ATOM 589 C CA . ALA A 1 74 ? 16.532 13.949 -24.483 1.00 87.69 74 ALA A CA 1
ATOM 590 C C . ALA A 1 74 ? 17.641 14.855 -25.046 1.00 87.69 74 ALA A C 1
ATOM 592 O O . ALA A 1 74 ? 17.472 15.426 -26.122 1.00 87.69 74 ALA A O 1
ATOM 593 N N . ILE A 1 75 ? 18.796 14.941 -24.375 1.00 90.25 75 ILE A N 1
ATOM 594 C CA . ILE A 1 75 ? 19.965 15.681 -24.881 1.00 90.25 75 ILE A CA 1
ATOM 595 C C . ILE A 1 75 ? 20.489 15.044 -26.175 1.00 90.25 75 ILE A C 1
ATOM 597 O O . ILE A 1 75 ? 20.761 15.756 -27.138 1.00 90.25 75 ILE A O 1
ATOM 601 N N . ILE A 1 76 ? 20.583 13.712 -26.243 1.00 87.62 76 ILE A N 1
ATOM 602 C CA . ILE A 1 76 ? 20.983 13.003 -27.472 1.00 87.62 76 ILE A CA 1
ATOM 603 C C . ILE A 1 76 ? 19.982 13.278 -28.605 1.00 87.62 76 ILE A C 1
ATOM 605 O O . ILE A 1 76 ? 20.395 13.558 -29.730 1.00 87.62 76 ILE A O 1
ATOM 609 N N . GLY A 1 77 ? 18.680 13.260 -28.306 1.00 85.19 77 GLY A N 1
ATOM 610 C CA . GLY A 1 77 ? 17.624 13.623 -29.253 1.00 85.19 77 GLY A CA 1
ATOM 611 C C . GLY A 1 77 ? 17.750 15.063 -29.763 1.00 85.19 77 GLY A C 1
ATOM 612 O O . GLY A 1 77 ? 17.608 15.311 -30.958 1.00 85.19 77 GLY A O 1
ATOM 613 N N . LEU A 1 78 ? 18.102 16.009 -28.889 1.00 86.25 78 LEU A N 1
ATOM 614 C CA . LEU A 1 78 ? 18.365 17.397 -29.270 1.00 86.25 78 LEU A CA 1
ATOM 615 C C . LEU A 1 78 ? 19.579 17.515 -30.206 1.00 86.25 78 LEU A C 1
ATOM 617 O O . LEU A 1 78 ? 19.496 18.187 -31.233 1.00 86.25 78 LEU A O 1
ATOM 621 N N . LEU A 1 79 ? 20.689 16.836 -29.897 1.00 87.00 79 LEU A N 1
ATOM 622 C CA . LEU A 1 79 ? 21.882 16.825 -30.756 1.00 87.00 79 LEU A CA 1
ATOM 623 C C . LEU A 1 79 ? 21.602 16.197 -32.129 1.00 87.00 79 LEU A C 1
ATOM 625 O O . LEU A 1 79 ? 22.140 16.649 -33.140 1.00 87.00 79 LEU A O 1
ATOM 629 N N . ALA A 1 80 ? 20.729 15.191 -32.175 1.00 84.88 80 ALA A N 1
ATOM 630 C CA . ALA A 1 80 ? 20.238 14.602 -33.413 1.00 84.88 80 ALA A CA 1
ATOM 631 C C . ALA A 1 80 ? 19.464 15.609 -34.282 1.00 84.88 80 ALA A C 1
ATOM 633 O O . ALA A 1 80 ? 19.707 15.677 -35.485 1.00 84.88 80 ALA A O 1
ATOM 634 N N . ILE A 1 81 ? 18.591 16.431 -33.690 1.00 79.31 81 ILE A N 1
ATOM 635 C CA . ILE A 1 81 ? 17.834 17.466 -34.419 1.00 79.31 81 ILE A CA 1
ATOM 636 C C . ILE A 1 81 ? 18.755 18.581 -34.933 1.00 79.31 81 ILE A C 1
ATOM 638 O O . ILE A 1 81 ? 18.543 19.107 -36.023 1.00 79.31 81 ILE A O 1
ATOM 642 N N . LEU A 1 82 ? 19.810 18.912 -34.185 1.00 86.06 82 LEU A N 1
ATOM 643 C CA . LEU A 1 82 ? 20.815 19.903 -34.585 1.00 86.06 82 LEU A CA 1
ATOM 644 C C . LEU A 1 82 ? 21.775 19.402 -35.682 1.00 86.06 82 LEU A C 1
ATOM 646 O O . LEU A 1 82 ? 22.686 20.128 -36.071 1.00 86.06 82 LEU A O 1
ATOM 650 N N . GLY A 1 83 ? 21.596 18.174 -36.182 1.00 82.69 83 GLY A N 1
ATOM 651 C CA . GLY A 1 83 ? 22.417 17.605 -37.253 1.00 82.69 83 GLY A CA 1
ATOM 652 C C . GLY A 1 83 ? 23.826 17.190 -36.817 1.00 82.69 83 GLY A C 1
ATOM 653 O O . GLY A 1 83 ? 24.664 16.905 -37.667 1.00 82.69 83 GLY A O 1
ATOM 654 N N . LEU A 1 84 ? 24.097 17.130 -35.507 1.00 81.69 84 LEU A N 1
ATOM 655 C CA . LEU A 1 84 ? 25.384 16.680 -34.959 1.00 81.69 84 LEU A CA 1
ATOM 656 C C . LEU A 1 84 ? 25.535 15.148 -34.965 1.00 81.69 84 LEU A C 1
ATOM 658 O O . LEU A 1 84 ? 26.632 14.637 -34.740 1.00 81.69 84 LEU A O 1
ATOM 662 N N . LEU A 1 85 ? 24.446 14.414 -35.208 1.00 81.06 85 LEU A N 1
ATOM 663 C CA . LEU A 1 85 ? 24.400 12.952 -35.239 1.00 81.06 85 LEU A CA 1
ATOM 664 C C . LEU A 1 85 ? 24.000 12.434 -36.624 1.00 81.06 85 LEU A C 1
ATOM 666 O O . LEU A 1 85 ? 23.294 13.098 -37.380 1.00 81.06 85 LEU A O 1
ATOM 670 N N . ASN A 1 86 ? 24.405 11.200 -36.933 1.00 86.38 86 ASN A N 1
ATOM 671 C CA . ASN A 1 86 ? 23.985 10.520 -38.157 1.00 86.38 86 ASN A CA 1
ATOM 672 C C . ASN A 1 86 ? 22.441 10.393 -38.190 1.00 86.38 86 ASN A C 1
ATOM 674 O O . ASN A 1 86 ? 21.863 9.909 -37.210 1.00 86.38 86 ASN A O 1
ATOM 678 N N . PRO A 1 87 ? 21.771 10.760 -39.302 1.00 83.12 87 PRO A N 1
ATOM 679 C CA . PRO A 1 87 ? 20.311 10.717 -39.423 1.00 83.12 87 PRO A CA 1
ATOM 680 C C . PRO A 1 87 ? 19.700 9.334 -39.145 1.00 83.12 87 PRO A C 1
ATOM 682 O O . PRO A 1 87 ? 18.592 9.249 -38.621 1.00 83.12 87 PRO A O 1
ATOM 685 N N . ILE A 1 88 ? 20.420 8.244 -39.428 1.00 86.56 88 ILE A N 1
ATOM 686 C CA . ILE A 1 88 ? 19.947 6.880 -39.136 1.00 86.56 88 ILE A CA 1
ATOM 687 C C . ILE A 1 88 ? 19.907 6.631 -37.622 1.00 86.56 88 ILE 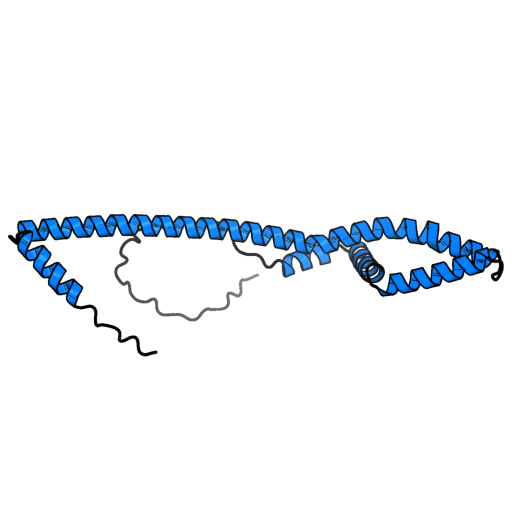A C 1
ATOM 689 O O . ILE A 1 88 ? 18.942 6.072 -37.104 1.00 86.56 88 ILE A O 1
ATOM 693 N N . VAL A 1 89 ? 20.938 7.075 -36.898 1.00 84.62 89 VAL A N 1
ATOM 694 C CA . VAL A 1 89 ? 21.012 6.938 -35.435 1.00 84.62 89 VAL A CA 1
ATOM 695 C C . VAL A 1 89 ? 19.940 7.802 -34.775 1.00 84.62 89 VAL A C 1
ATOM 697 O O . VAL A 1 89 ? 19.256 7.336 -33.868 1.00 84.62 89 VAL A O 1
ATOM 700 N N . ALA A 1 90 ? 19.743 9.025 -35.272 1.00 84.94 90 ALA A N 1
ATOM 701 C CA . ALA A 1 90 ? 18.676 9.915 -34.828 1.00 84.94 90 ALA A CA 1
ATOM 702 C C . ALA A 1 90 ? 17.289 9.261 -34.949 1.00 84.94 90 ALA A C 1
ATOM 704 O O . ALA A 1 90 ? 16.512 9.274 -33.994 1.00 84.94 90 ALA A O 1
ATOM 705 N N . LEU A 1 91 ? 17.003 8.636 -36.097 1.00 86.38 91 LEU A N 1
ATOM 706 C CA . LEU A 1 91 ? 15.728 7.966 -36.346 1.00 86.38 91 LEU A CA 1
ATOM 707 C C . LEU A 1 91 ? 15.512 6.763 -35.416 1.00 86.38 91 LEU A C 1
ATOM 709 O O . LEU A 1 91 ? 14.422 6.598 -34.869 1.00 86.38 91 LEU A O 1
ATOM 713 N N . LEU A 1 92 ? 16.550 5.947 -35.199 1.00 87.31 92 LEU A N 1
ATOM 714 C CA . LEU A 1 92 ? 16.479 4.795 -34.295 1.00 87.31 92 LEU A CA 1
ATOM 715 C C . LEU A 1 92 ? 16.239 5.214 -32.843 1.00 87.31 92 LEU A C 1
ATOM 717 O O . LEU A 1 92 ? 15.403 4.613 -32.170 1.00 87.31 92 LEU A O 1
ATOM 721 N N . VAL A 1 93 ? 16.934 6.253 -32.367 1.00 85.94 93 VAL A N 1
ATOM 722 C CA . VAL A 1 93 ? 16.746 6.779 -31.006 1.00 85.94 93 VAL A CA 1
ATOM 723 C C . VAL A 1 93 ? 15.329 7.323 -30.833 1.00 85.94 93 VAL A C 1
ATOM 725 O O . VAL A 1 93 ? 14.674 6.968 -29.856 1.00 85.94 93 VAL A O 1
ATOM 728 N N . ALA A 1 94 ? 14.829 8.108 -31.794 1.00 85.19 94 ALA A N 1
ATOM 729 C CA . ALA A 1 94 ? 13.480 8.670 -31.748 1.00 85.19 94 ALA A CA 1
ATOM 730 C C . ALA A 1 94 ? 12.392 7.581 -31.734 1.00 85.19 94 ALA A C 1
ATOM 732 O O . ALA A 1 94 ? 11.471 7.622 -30.916 1.00 85.19 94 ALA A O 1
ATOM 733 N N . TRP A 1 95 ? 12.514 6.565 -32.594 1.00 89.31 95 TRP A N 1
ATOM 734 C CA . TRP A 1 95 ? 11.588 5.431 -32.616 1.00 89.31 95 TRP A CA 1
ATOM 735 C C . TRP A 1 95 ? 11.631 4.622 -31.307 1.00 89.31 95 TRP A C 1
ATOM 737 O O . TRP A 1 95 ? 10.584 4.269 -30.750 1.00 89.31 95 TRP A O 1
ATOM 747 N N . ALA A 1 96 ? 12.830 4.359 -30.778 1.00 87.31 96 ALA A N 1
ATOM 748 C CA . ALA A 1 96 ? 12.997 3.603 -29.543 1.00 87.31 96 ALA A CA 1
ATOM 749 C C . ALA A 1 96 ? 12.410 4.349 -28.335 1.00 87.31 96 ALA A C 1
ATOM 751 O O . ALA A 1 96 ? 11.678 3.756 -27.542 1.00 87.31 96 ALA A O 1
ATOM 752 N N . SER A 1 97 ? 12.674 5.651 -28.201 1.00 86.44 97 SER A N 1
ATOM 753 C CA . SER A 1 97 ? 12.189 6.441 -27.066 1.00 86.44 97 SER A CA 1
ATOM 754 C C . SER A 1 97 ? 10.690 6.687 -27.103 1.00 86.44 97 SER A C 1
ATOM 756 O O . SER A 1 97 ? 10.040 6.648 -26.060 1.00 86.44 97 SER A O 1
ATOM 758 N N . GLN A 1 98 ? 10.142 6.945 -28.290 1.00 85.69 98 GLN A N 1
ATOM 759 C CA . GLN A 1 98 ? 8.767 7.407 -28.418 1.00 85.69 98 GLN A CA 1
ATOM 760 C C . GLN A 1 98 ? 7.782 6.277 -28.675 1.00 85.69 98 GLN A C 1
ATOM 762 O O . GLN A 1 98 ? 6.766 6.203 -28.011 1.00 85.69 98 GLN A O 1
ATOM 767 N N . THR A 1 99 ? 8.038 5.372 -29.611 1.00 85.88 99 THR A N 1
ATOM 768 C CA . THR A 1 99 ? 7.063 4.308 -29.902 1.00 85.88 99 THR A CA 1
ATOM 769 C C . THR A 1 99 ? 7.294 3.066 -29.061 1.00 85.88 99 THR A C 1
ATOM 771 O O . THR A 1 99 ? 6.341 2.515 -28.521 1.00 85.88 99 THR A O 1
ATOM 774 N N . PHE A 1 100 ? 8.542 2.629 -28.899 1.00 86.94 100 PHE A N 1
ATOM 775 C CA . PHE A 1 100 ? 8.814 1.379 -28.195 1.00 86.94 100 PHE A CA 1
ATOM 776 C C . PHE A 1 100 ? 8.694 1.540 -26.677 1.00 86.94 100 PHE A C 1
ATOM 778 O O . PHE A 1 100 ? 7.822 0.930 -26.057 1.00 86.94 100 PHE A O 1
ATOM 785 N N . ILE A 1 101 ? 9.525 2.403 -26.080 1.00 88.00 101 ILE A N 1
ATOM 786 C CA . ILE A 1 101 ? 9.540 2.612 -24.628 1.00 88.00 101 ILE A CA 1
ATOM 787 C C . ILE A 1 101 ? 8.166 3.089 -24.148 1.00 88.00 101 ILE A C 1
ATOM 789 O O . ILE A 1 101 ? 7.658 2.541 -23.178 1.00 88.00 101 ILE A O 1
ATOM 793 N N . GLN A 1 102 ? 7.525 4.036 -24.839 1.00 86.94 102 GLN A N 1
ATOM 794 C CA . GLN A 1 102 ? 6.235 4.590 -24.411 1.00 86.94 102 GLN A CA 1
ATOM 795 C C . GLN A 1 102 ? 5.087 3.570 -24.459 1.00 86.94 102 GLN A C 1
ATOM 797 O O . GLN A 1 102 ? 4.337 3.469 -23.488 1.00 86.94 102 GLN A O 1
ATOM 802 N N . LEU A 1 103 ? 4.943 2.799 -25.548 1.00 91.38 103 LEU A N 1
ATOM 803 C CA . LEU A 1 103 ? 3.861 1.811 -25.663 1.00 91.38 103 LEU A CA 1
ATOM 804 C C . LEU A 1 103 ? 4.056 0.628 -24.713 1.00 91.38 103 LEU A C 1
ATOM 806 O O . LEU A 1 103 ? 3.073 0.080 -24.223 1.00 91.38 103 LEU A O 1
ATOM 810 N N . VAL A 1 104 ? 5.303 0.245 -24.427 1.00 87.50 104 VAL A N 1
ATOM 811 C CA . VAL A 1 104 ? 5.605 -0.854 -23.499 1.00 87.50 104 VAL A CA 1
ATOM 812 C C . VAL A 1 104 ? 5.520 -0.402 -22.039 1.00 87.50 104 VAL A C 1
ATOM 814 O O . VAL A 1 104 ? 5.093 -1.185 -21.190 1.00 87.50 104 VAL A O 1
ATOM 817 N N . LEU A 1 105 ? 5.873 0.850 -21.720 1.00 88.00 105 LEU A N 1
ATOM 818 C CA . LEU A 1 105 ? 5.814 1.346 -20.342 1.00 88.00 105 LEU A CA 1
ATOM 819 C C . LEU A 1 105 ? 4.392 1.317 -19.787 1.00 88.00 105 LEU A C 1
ATOM 821 O O . LEU A 1 105 ? 4.210 0.892 -18.652 1.00 88.00 105 LEU A O 1
ATOM 825 N N . LEU A 1 106 ? 3.394 1.772 -20.553 1.00 90.94 106 LEU A N 1
ATOM 826 C CA . LEU A 1 106 ? 2.044 1.985 -20.015 1.00 90.94 106 LEU A CA 1
ATOM 827 C C . LEU A 1 106 ? 1.401 0.692 -19.473 1.00 90.94 106 LEU A C 1
ATOM 829 O O . LEU A 1 106 ? 1.002 0.692 -18.305 1.00 90.94 106 LEU A O 1
ATOM 833 N N . PRO A 1 107 ? 1.334 -0.425 -20.229 1.00 89.44 107 PRO A N 1
ATOM 834 C CA . PRO A 1 107 ? 0.759 -1.666 -19.716 1.00 89.44 107 PRO A CA 1
ATOM 835 C C . PRO A 1 107 ? 1.575 -2.254 -18.564 1.00 89.44 107 PRO A C 1
ATOM 837 O O . PRO A 1 107 ? 1.004 -2.758 -17.599 1.00 89.44 107 PRO A O 1
ATOM 840 N N . VAL A 1 108 ? 2.910 -2.174 -18.635 1.00 88.12 108 VAL A N 1
ATOM 841 C CA . VAL A 1 108 ? 3.770 -2.739 -17.588 1.00 88.12 108 VAL A CA 1
ATOM 842 C C . VAL A 1 108 ? 3.638 -1.960 -16.282 1.00 88.12 108 VAL A C 1
ATOM 844 O O . VAL A 1 108 ? 3.532 -2.578 -15.224 1.00 88.12 108 VAL A O 1
ATOM 847 N N . ILE A 1 109 ? 3.579 -0.627 -16.350 1.00 89.62 109 ILE A N 1
ATOM 848 C CA . ILE A 1 109 ? 3.333 0.230 -15.186 1.00 89.62 109 ILE A CA 1
ATOM 849 C C . ILE A 1 109 ? 1.958 -0.069 -14.595 1.00 89.62 109 ILE A C 1
ATOM 851 O O . ILE A 1 109 ? 1.862 -0.231 -13.383 1.00 89.62 109 ILE A O 1
ATOM 855 N N . MET A 1 110 ? 0.914 -0.203 -15.420 1.00 90.00 110 MET A N 1
ATOM 856 C CA . MET A 1 110 ? -0.436 -0.512 -14.937 1.00 90.00 110 MET A CA 1
ATOM 857 C C . MET A 1 110 ? -0.467 -1.832 -14.153 1.00 90.00 110 MET A C 1
ATOM 859 O O . MET A 1 110 ? -0.962 -1.877 -13.028 1.00 90.00 110 MET A O 1
ATOM 863 N N . VAL A 1 111 ? 0.128 -2.898 -14.698 1.00 89.56 111 VAL A N 1
ATOM 864 C CA . VAL A 1 111 ? 0.227 -4.184 -13.990 1.00 89.56 111 VAL A CA 1
ATOM 865 C C . VAL A 1 111 ? 1.087 -4.052 -12.731 1.00 89.56 111 VAL A C 1
ATOM 867 O O . VAL A 1 111 ? 0.713 -4.550 -11.671 1.00 89.56 111 VAL A O 1
ATOM 870 N N . GLY A 1 112 ? 2.223 -3.356 -12.812 1.00 89.50 112 GLY A N 1
ATOM 871 C CA . GLY A 1 112 ? 3.113 -3.157 -11.673 1.00 89.50 112 GLY A CA 1
ATOM 872 C C . GLY A 1 112 ? 2.454 -2.394 -10.526 1.00 89.50 112 GLY A C 1
ATOM 873 O O . GLY A 1 112 ? 2.612 -2.788 -9.373 1.00 89.50 112 GLY A O 1
ATOM 874 N N . GLN A 1 113 ? 1.684 -1.347 -10.827 1.00 90.25 113 GLN A N 1
ATOM 875 C CA . GLN A 1 113 ? 0.936 -0.571 -9.839 1.00 90.25 113 GLN A CA 1
ATOM 876 C C . GLN A 1 113 ? -0.184 -1.389 -9.200 1.00 90.25 113 GLN A C 1
ATOM 878 O O . GLN A 1 113 ? -0.279 -1.387 -7.975 1.00 90.25 113 GLN A O 1
ATOM 883 N N . ASN A 1 114 ? -0.959 -2.145 -9.984 1.00 89.81 114 ASN A N 1
ATOM 884 C CA . ASN A 1 114 ? -2.000 -3.026 -9.444 1.00 89.81 114 ASN A CA 1
ATOM 885 C C . ASN A 1 114 ? -1.407 -4.038 -8.451 1.00 89.81 114 ASN A C 1
ATOM 887 O O . ASN A 1 114 ? -1.940 -4.257 -7.365 1.00 89.81 114 ASN A O 1
ATOM 891 N N . VAL A 1 115 ? -0.249 -4.614 -8.780 1.00 89.06 115 VAL A N 1
ATOM 892 C CA . VAL A 1 115 ? 0.395 -5.610 -7.918 1.00 89.06 115 VAL A CA 1
ATOM 893 C C . VAL A 1 115 ? 1.048 -4.981 -6.682 1.00 89.06 115 VAL A C 1
ATOM 895 O O . VAL A 1 115 ? 0.968 -5.545 -5.591 1.00 89.06 115 VAL A O 1
ATOM 898 N N . LEU A 1 116 ? 1.689 -3.815 -6.816 1.00 89.62 116 LEU A N 1
ATOM 899 C CA . LEU A 1 116 ? 2.255 -3.091 -5.670 1.00 89.62 116 LEU A CA 1
ATOM 900 C C . LEU A 1 116 ? 1.159 -2.570 -4.728 1.00 89.62 116 LEU A C 1
ATOM 902 O O . LEU A 1 116 ? 1.346 -2.603 -3.511 1.00 89.62 116 LEU A O 1
ATOM 906 N N . GLY A 1 117 ? 0.025 -2.129 -5.278 1.00 91.56 117 GLY A N 1
ATOM 907 C CA . GLY A 1 117 ? -1.136 -1.640 -4.532 1.00 91.56 117 GLY A CA 1
ATOM 908 C C . GLY A 1 117 ? -1.852 -2.736 -3.747 1.00 91.56 117 GLY A C 1
ATOM 909 O O . GLY A 1 117 ? -2.361 -2.476 -2.658 1.00 91.56 117 GLY A O 1
ATOM 910 N N . ARG A 1 118 ? -1.788 -3.987 -4.220 1.00 91.62 118 ARG A N 1
ATOM 911 C CA . ARG A 1 118 ? -2.469 -5.121 -3.588 1.00 91.62 118 ARG A CA 1
ATOM 912 C C . ARG A 1 118 ? -2.121 -5.313 -2.111 1.00 91.62 118 ARG A C 1
ATOM 914 O O . ARG A 1 118 ? -2.986 -5.638 -1.304 1.00 91.62 118 ARG A O 1
ATOM 921 N N . LYS A 1 119 ? -0.863 -5.083 -1.719 1.00 90.31 119 LYS A N 1
ATOM 922 C CA . LYS A 1 119 ? -0.464 -5.167 -0.303 1.00 90.31 119 LYS A CA 1
ATOM 923 C C . LYS A 1 119 ? -1.181 -4.122 0.555 1.00 90.31 119 LYS A C 1
ATOM 925 O O . LYS A 1 119 ? -1.577 -4.432 1.675 1.00 90.31 119 LYS A O 1
ATOM 930 N N . ALA A 1 120 ? -1.311 -2.900 0.044 1.00 91.75 120 ALA A N 1
ATOM 931 C CA . ALA A 1 120 ? -1.976 -1.811 0.748 1.00 91.75 120 ALA A CA 1
ATOM 932 C C . ALA A 1 120 ? -3.482 -2.081 0.880 1.00 91.75 120 ALA A C 1
ATOM 934 O O . ALA A 1 120 ? -4.033 -1.866 1.953 1.00 91.75 120 ALA A O 1
ATOM 935 N N . GLU A 1 121 ? -4.118 -2.637 -0.156 1.00 94.44 121 GLU A N 1
ATOM 936 C CA . GLU A 1 121 ? -5.515 -3.092 -0.090 1.00 94.44 121 GLU A CA 1
ATOM 937 C C . GLU A 1 121 ? -5.719 -4.150 1.001 1.00 94.44 121 GLU A C 1
ATOM 939 O O . GLU A 1 121 ? -6.592 -3.994 1.850 1.00 94.44 121 GLU A O 1
ATOM 944 N N . LEU A 1 122 ? -4.879 -5.194 1.033 1.00 93.69 122 LEU A N 1
ATOM 945 C CA . LEU A 1 122 ? -4.954 -6.241 2.060 1.00 93.69 122 LEU A CA 1
ATOM 946 C C . LEU A 1 122 ? -4.769 -5.679 3.475 1.00 93.69 122 LEU A C 1
ATOM 948 O O . LEU A 1 122 ? -5.419 -6.135 4.412 1.00 93.69 122 LEU A O 1
ATOM 952 N N . GLN A 1 123 ? -3.877 -4.701 3.638 1.00 94.06 123 GLN A N 1
ATOM 953 C CA . GLN A 1 123 ? -3.669 -4.025 4.918 1.00 94.06 123 GLN A CA 1
ATOM 954 C C . GLN A 1 123 ? -4.870 -3.175 5.325 1.00 94.06 123 GLN A C 1
ATOM 956 O O . GLN A 1 123 ? -5.257 -3.222 6.488 1.00 94.06 123 GLN A O 1
ATOM 961 N N . ALA A 1 124 ? -5.458 -2.429 4.391 1.00 95.38 124 ALA A N 1
ATOM 962 C CA . ALA A 1 124 ? -6.637 -1.612 4.651 1.00 95.38 124 ALA A CA 1
ATOM 963 C C . ALA A 1 124 ? -7.844 -2.476 5.044 1.00 95.38 124 ALA A C 1
ATOM 965 O O . ALA A 1 124 ? -8.534 -2.160 6.010 1.00 95.38 124 ALA A O 1
ATOM 966 N N . GLU A 1 125 ? -8.049 -3.599 4.354 1.00 94.88 125 GLU A N 1
ATOM 967 C CA . GLU A 1 125 ? -9.108 -4.563 4.658 1.00 94.88 125 GLU A CA 1
ATOM 968 C C . GLU A 1 125 ? -8.926 -5.192 6.052 1.00 94.88 125 GLU A C 1
ATOM 970 O O . GLU A 1 125 ? -9.855 -5.242 6.857 1.00 94.88 125 GLU A O 1
ATOM 975 N N . GLU A 1 126 ? -7.708 -5.631 6.381 1.00 94.62 126 GLU A N 1
ATOM 976 C CA . GLU A 1 126 ? -7.388 -6.194 7.700 1.00 94.62 126 GLU A CA 1
ATOM 977 C C . GLU A 1 126 ? -7.579 -5.164 8.826 1.00 94.62 126 GLU A C 1
ATOM 979 O O . GLU A 1 126 ? -8.108 -5.484 9.894 1.00 94.62 126 GLU A O 1
ATOM 984 N N . GLN A 1 127 ? -7.162 -3.917 8.589 1.00 94.81 127 GLN A N 1
ATOM 985 C CA . GLN A 1 127 ? -7.358 -2.815 9.528 1.00 94.81 127 GLN A CA 1
ATOM 986 C C . GLN A 1 127 ? -8.842 -2.537 9.744 1.00 94.81 127 GLN A C 1
ATOM 988 O O . GLN A 1 127 ? -9.273 -2.473 10.892 1.00 94.81 127 GLN A O 1
ATOM 993 N N . PHE A 1 128 ? -9.628 -2.439 8.669 1.00 95.50 128 PHE A N 1
ATOM 994 C CA . PHE A 1 128 ? -11.069 -2.216 8.747 1.00 95.50 128 PHE A CA 1
ATOM 995 C C . PHE A 1 128 ? -11.759 -3.294 9.587 1.00 95.50 128 PHE A C 1
ATOM 997 O O . PHE A 1 128 ? -12.446 -2.978 10.560 1.00 95.50 128 PHE A O 1
ATOM 1004 N N . ASN A 1 129 ? -11.512 -4.568 9.284 1.00 93.94 129 ASN A N 1
ATOM 1005 C CA . ASN A 1 129 ? -12.131 -5.674 10.010 1.00 93.94 129 ASN A CA 1
ATOM 1006 C C . ASN A 1 129 ? -11.687 -5.737 11.483 1.00 93.94 129 ASN A C 1
ATOM 1008 O O . ASN A 1 129 ? -12.501 -5.987 12.377 1.00 93.94 129 ASN A O 1
ATOM 1012 N N . THR A 1 130 ? -10.417 -5.434 11.765 1.00 93.75 130 THR A N 1
ATOM 1013 C CA . THR A 1 130 ? -9.912 -5.322 13.143 1.00 93.75 130 THR A CA 1
ATOM 1014 C C . THR A 1 130 ? -10.580 -4.173 13.899 1.00 93.75 130 THR A C 1
ATOM 1016 O O . THR A 1 130 ? -10.934 -4.328 15.070 1.00 93.75 130 THR A O 1
ATOM 1019 N N . THR A 1 131 ? -10.793 -3.027 13.248 1.00 95.00 131 THR A N 1
ATOM 1020 C CA . THR A 1 131 ? -11.506 -1.886 13.831 1.00 95.00 131 THR A CA 1
ATOM 1021 C C . THR A 1 131 ? -12.959 -2.235 14.132 1.00 95.00 131 THR A C 1
ATOM 1023 O O . THR A 1 131 ? -13.423 -1.935 15.229 1.00 95.00 131 THR A O 1
ATOM 1026 N N . VAL A 1 132 ? -13.659 -2.919 13.221 1.00 94.19 132 VAL A N 1
ATOM 1027 C CA . VAL A 1 132 ? -15.042 -3.377 13.445 1.00 94.19 132 VAL A CA 1
ATOM 1028 C C . VAL A 1 132 ? -15.123 -4.308 14.653 1.00 94.19 132 VAL A C 1
ATOM 1030 O O . VAL A 1 132 ? -15.963 -4.104 15.528 1.00 94.19 132 VAL A O 1
ATOM 1033 N N . LYS A 1 133 ? -14.211 -5.284 14.754 1.00 92.31 133 LYS A N 1
ATOM 1034 C CA . LYS A 1 133 ? -14.128 -6.160 15.928 1.00 92.31 133 LYS A CA 1
ATOM 1035 C C . LYS A 1 133 ? -13.898 -5.363 17.212 1.00 92.31 133 LYS A C 1
ATOM 1037 O O . LYS A 1 133 ? -14.609 -5.556 18.188 1.00 92.31 133 LYS A O 1
ATOM 1042 N N . THR A 1 134 ? -12.923 -4.458 17.196 1.00 92.50 134 THR A N 1
ATOM 1043 C CA . THR A 1 134 ? -12.577 -3.633 18.362 1.00 92.50 134 THR A CA 1
ATOM 1044 C C . THR A 1 134 ? -13.767 -2.786 18.809 1.00 92.50 134 THR A C 1
ATOM 1046 O O . THR A 1 134 ? -14.023 -2.667 20.002 1.00 92.50 134 THR A O 1
ATOM 1049 N N . TYR A 1 135 ? -14.520 -2.225 17.860 1.00 93.75 135 TYR A N 1
ATOM 1050 C CA . TYR A 1 135 ? -15.738 -1.475 18.151 1.00 93.75 135 TYR A CA 1
ATOM 1051 C C . TYR A 1 135 ? -16.785 -2.347 18.850 1.00 93.75 135 TYR A C 1
ATOM 1053 O O . TYR A 1 135 ? -17.320 -1.939 19.878 1.00 93.75 135 TYR A O 1
ATOM 1061 N N . HIS A 1 136 ? -17.026 -3.559 18.340 1.00 91.00 136 HIS A N 1
ATOM 1062 C CA . HIS A 1 136 ? -17.949 -4.503 18.967 1.00 91.00 136 HIS A CA 1
ATOM 1063 C C . HIS A 1 136 ? -17.499 -4.889 20.382 1.00 91.00 136 HIS A C 1
ATOM 1065 O O . HIS A 1 136 ? -18.296 -4.831 21.313 1.00 91.00 136 HIS A O 1
ATOM 1071 N N . ASP A 1 137 ? -16.217 -5.213 20.569 1.00 89.69 137 ASP A N 1
ATOM 1072 C CA . ASP A 1 137 ? -15.662 -5.567 21.879 1.00 89.69 137 ASP A CA 1
ATOM 1073 C C . ASP A 1 137 ? -15.826 -4.407 22.887 1.00 89.69 137 ASP A C 1
ATOM 1075 O O . ASP A 1 137 ? -16.207 -4.630 24.038 1.00 89.69 137 ASP A O 1
ATOM 1079 N N . ILE A 1 138 ? -15.614 -3.156 22.456 1.00 93.12 138 ILE A N 1
ATOM 1080 C CA . ILE A 1 138 ? -15.850 -1.958 23.281 1.00 93.12 138 ILE A CA 1
ATOM 1081 C C . ILE A 1 138 ? -17.335 -1.801 23.623 1.00 93.12 138 ILE A C 1
ATOM 1083 O O . ILE A 1 138 ? -17.665 -1.523 24.776 1.00 93.12 138 ILE A O 1
ATOM 1087 N N . GLU A 1 139 ? -18.231 -1.986 22.653 1.00 92.62 139 GLU A N 1
ATOM 1088 C CA . GLU A 1 139 ? -19.676 -1.934 22.882 1.00 92.62 139 GLU A CA 1
ATOM 1089 C C . GLU A 1 139 ? -20.095 -2.946 23.958 1.00 92.62 139 GLU A C 1
ATOM 1091 O O . GLU A 1 139 ? -20.808 -2.590 24.899 1.00 92.62 139 GLU A O 1
ATOM 1096 N N . GLN A 1 140 ? -19.584 -4.178 23.883 1.00 89.44 140 GLN A N 1
ATOM 1097 C CA . GLN A 1 140 ? -19.843 -5.206 24.891 1.00 89.44 140 GLN A CA 1
ATOM 1098 C C . GLN A 1 140 ? -19.335 -4.800 26.275 1.00 89.44 140 GLN A C 1
ATOM 1100 O O . GLN A 1 140 ? -20.041 -4.969 27.268 1.00 89.44 140 GLN A O 1
ATOM 1105 N N . ILE A 1 141 ? -18.123 -4.243 26.356 1.00 90.19 141 ILE A N 1
ATOM 1106 C CA . ILE A 1 141 ? -17.551 -3.765 27.621 1.00 90.19 141 ILE A CA 1
ATOM 1107 C C . ILE A 1 141 ? -18.439 -2.677 28.229 1.00 90.19 141 ILE A C 1
ATOM 1109 O O . ILE A 1 141 ? -18.733 -2.731 29.422 1.00 90.19 141 ILE A O 1
ATOM 1113 N N . ILE A 1 142 ? -18.917 -1.724 27.427 1.00 92.25 142 ILE A N 1
ATOM 1114 C CA . ILE A 1 142 ? -19.811 -0.658 27.899 1.00 92.25 142 ILE A CA 1
ATOM 1115 C C . ILE A 1 142 ? -21.136 -1.242 28.403 1.00 92.25 142 ILE A C 1
ATOM 1117 O O . ILE A 1 142 ? -21.607 -0.855 29.474 1.0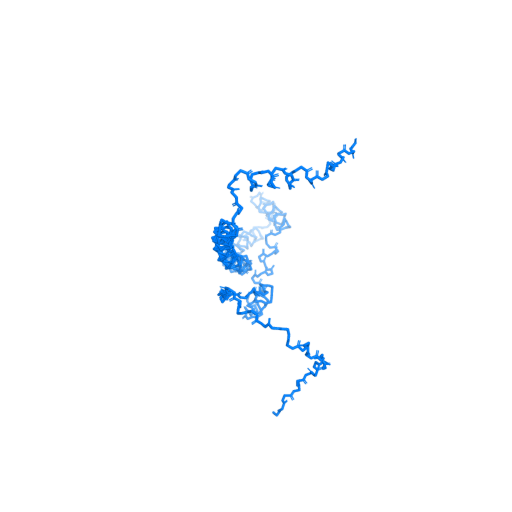0 92.25 142 ILE A O 1
ATOM 1121 N N . GLN A 1 143 ? -21.715 -2.207 27.686 1.00 90.00 143 GLN A N 1
ATOM 1122 C CA . GLN A 1 143 ? -22.923 -2.905 28.133 1.00 90.00 143 GLN A CA 1
ATOM 1123 C C . GLN A 1 143 ? -22.690 -3.648 29.460 1.00 90.00 143 GLN A C 1
ATOM 1125 O O . GLN A 1 143 ? -23.527 -3.570 30.361 1.00 90.00 143 GLN A O 1
ATOM 1130 N N . HIS A 1 144 ? -21.539 -4.309 29.627 1.00 87.44 144 HIS A N 1
ATOM 1131 C CA . HIS A 1 144 ? -21.170 -4.958 30.888 1.00 87.44 144 HIS A CA 1
ATOM 1132 C C . HIS A 1 144 ? -20.990 -3.966 32.036 1.00 87.44 144 HIS A C 1
ATOM 1134 O O . HIS A 1 144 ? -21.412 -4.271 33.150 1.00 87.44 144 HIS A O 1
ATOM 1140 N N . LEU A 1 145 ? -20.368 -2.810 31.795 1.00 90.25 145 LEU A N 1
ATOM 1141 C CA . LEU A 1 145 ? -20.201 -1.769 32.812 1.00 90.25 145 LEU A CA 1
ATOM 1142 C C . LEU A 1 145 ? -21.561 -1.216 33.252 1.00 90.25 145 LEU A C 1
ATOM 1144 O O . LEU A 1 145 ? -21.852 -1.192 34.442 1.00 90.25 145 LEU A O 1
ATOM 1148 N N . SER A 1 146 ? -22.445 -0.900 32.302 1.00 90.94 146 SER A N 1
ATOM 1149 C CA . SER A 1 146 ? -23.797 -0.421 32.612 1.00 90.94 146 SER A CA 1
ATOM 1150 C C . SER A 1 146 ? -24.620 -1.442 33.407 1.00 90.94 146 SER A C 1
ATOM 1152 O O . SER A 1 146 ? -25.355 -1.077 34.326 1.00 90.94 146 SER A O 1
ATOM 1154 N N . ALA A 1 147 ? -24.490 -2.730 33.087 1.00 87.00 147 ALA A N 1
ATOM 1155 C CA . ALA A 1 147 ? -25.190 -3.779 33.815 1.00 87.00 147 ALA A CA 1
ATOM 1156 C C . ALA A 1 147 ? -24.605 -4.017 35.223 1.00 87.00 147 ALA A C 1
ATOM 1158 O O . ALA A 1 147 ? -25.358 -4.306 36.154 1.00 87.00 147 ALA A O 1
ATOM 1159 N N . GLN A 1 148 ? -23.287 -3.855 35.403 1.00 88.75 148 GLN A N 1
ATOM 1160 C CA . GLN A 1 148 ? -22.647 -3.866 36.724 1.00 88.75 148 GLN A CA 1
ATOM 1161 C C . GLN A 1 148 ? -23.138 -2.706 37.593 1.00 88.75 148 GLN A C 1
ATOM 1163 O O . GLN A 1 148 ? -23.516 -2.941 38.740 1.00 88.75 148 GLN A O 1
ATOM 1168 N N . ASP A 1 149 ? -23.220 -1.492 37.041 1.00 91.56 149 ASP A N 1
ATOM 1169 C CA . ASP A 1 149 ? -23.752 -0.323 37.752 1.00 91.56 149 ASP A CA 1
ATOM 1170 C C . ASP A 1 149 ? -25.185 -0.573 38.253 1.00 91.56 149 ASP A C 1
ATOM 1172 O O . ASP A 1 149 ? -25.520 -0.268 39.401 1.00 91.56 149 ASP A O 1
ATOM 1176 N N . ALA A 1 150 ? -26.028 -1.201 37.426 1.00 89.88 150 ALA A N 1
ATOM 1177 C CA . ALA A 1 150 ? -27.398 -1.545 37.800 1.00 89.88 150 ALA A CA 1
ATOM 1178 C C . ALA A 1 150 ? -27.468 -2.554 38.965 1.00 89.88 150 ALA A C 1
ATOM 1180 O O . ALA A 1 150 ? -28.278 -2.385 39.883 1.00 89.88 150 ALA A O 1
ATOM 1181 N N . GLU A 1 151 ? -26.621 -3.589 38.968 1.00 89.12 151 GLU A N 1
ATOM 1182 C CA . GLU A 1 151 ? -26.600 -4.571 40.060 1.00 89.12 151 GLU A CA 1
ATOM 1183 C C . GLU A 1 151 ? -26.004 -3.977 41.348 1.00 89.12 151 GLU A C 1
ATOM 1185 O O . GLU A 1 151 ? -26.527 -4.246 42.430 1.00 89.12 151 GLU A O 1
ATOM 1190 N N . ILE A 1 152 ? -24.989 -3.107 41.258 1.00 92.12 152 ILE A N 1
ATOM 1191 C CA . ILE A 1 152 ? -24.430 -2.381 42.415 1.00 92.12 152 ILE A CA 1
ATOM 1192 C C . ILE A 1 152 ? -25.504 -1.507 43.079 1.00 92.12 152 ILE A C 1
ATOM 1194 O O . ILE A 1 152 ? -25.649 -1.514 44.307 1.00 92.12 152 ILE A O 1
ATOM 1198 N N . LEU A 1 153 ? -26.309 -0.786 42.291 1.00 91.25 153 LEU A N 1
ATOM 1199 C CA . LEU A 1 153 ? -27.427 0.009 42.812 1.00 91.25 153 LEU A CA 1
ATOM 1200 C C . LEU A 1 153 ? -28.480 -0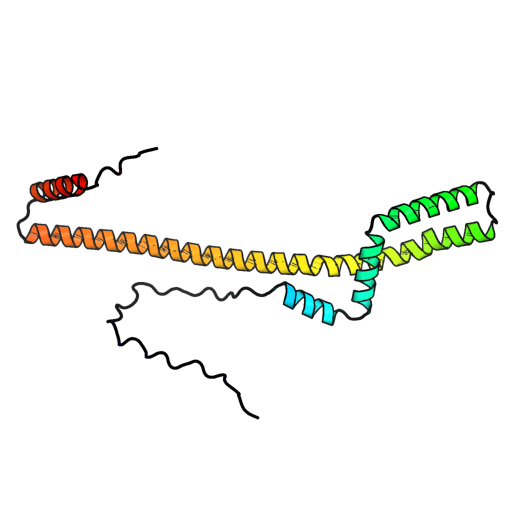.871 43.498 1.00 91.25 153 LEU A C 1
ATOM 1202 O O . LEU A 1 153 ? -28.958 -0.549 44.587 1.00 91.25 153 LEU A O 1
ATOM 1206 N N . LYS A 1 154 ? -28.808 -2.021 42.906 1.00 90.81 154 LYS A N 1
ATOM 1207 C CA . LYS A 1 154 ? -29.746 -2.987 43.489 1.00 90.81 154 LYS A CA 1
ATOM 1208 C C . LYS A 1 154 ? -29.233 -3.580 44.804 1.00 90.81 154 LYS A C 1
ATOM 1210 O O . LYS A 1 154 ? -30.001 -3.677 45.761 1.00 90.81 154 LYS A O 1
ATOM 1215 N N . GLN A 1 155 ? -27.952 -3.939 44.877 1.00 90.62 155 GLN A N 1
ATOM 1216 C CA . GLN A 1 155 ? -27.314 -4.397 46.115 1.00 90.62 155 GLN A CA 1
ATOM 1217 C C . GLN A 1 155 ? -27.342 -3.303 47.184 1.00 90.62 155 GLN A C 1
ATOM 1219 O O . GLN A 1 155 ? -27.680 -3.581 48.334 1.00 90.62 155 GLN A O 1
ATOM 1224 N N . THR A 1 156 ? -27.081 -2.053 46.797 1.00 90.31 156 THR A N 1
ATOM 1225 C CA . THR A 1 156 ? -27.168 -0.893 47.694 1.00 90.31 156 THR A CA 1
ATOM 1226 C C . THR A 1 156 ? -28.579 -0.745 48.266 1.00 90.31 156 THR A C 1
ATOM 1228 O O . THR A 1 156 ? -28.744 -0.651 49.482 1.00 90.31 156 THR A O 1
ATOM 1231 N N . HIS A 1 157 ? -29.618 -0.809 47.427 1.00 87.75 157 HIS A N 1
ATOM 1232 C CA . HIS A 1 157 ? -31.011 -0.767 47.885 1.00 87.75 157 HIS A CA 1
ATOM 1233 C C . HIS A 1 157 ? -31.365 -1.936 48.817 1.00 87.75 157 HIS A C 1
ATOM 1235 O O . HIS A 1 157 ? -32.044 -1.731 49.824 1.00 87.75 157 HIS A O 1
ATOM 1241 N N . MET A 1 158 ? -30.889 -3.150 48.521 1.00 88.00 158 MET A N 1
ATOM 1242 C CA . MET A 1 158 ? -31.101 -4.318 49.381 1.00 88.00 158 MET A CA 1
ATOM 1243 C C . MET A 1 158 ? -30.449 -4.130 50.756 1.00 88.00 158 MET A C 1
ATOM 1245 O O . MET A 1 158 ? -31.091 -4.394 51.773 1.00 88.00 158 MET A O 1
ATOM 1249 N N . LEU A 1 159 ? -29.206 -3.643 50.803 1.00 86.75 159 LEU A N 1
ATOM 1250 C CA . LEU A 1 159 ? -28.501 -3.365 52.055 1.00 86.75 159 LEU A CA 1
ATOM 1251 C C . LEU A 1 159 ? -29.232 -2.311 52.887 1.00 86.75 159 LEU A C 1
ATOM 1253 O O . LEU A 1 159 ? -29.459 -2.530 54.074 1.00 86.75 159 LEU A O 1
ATOM 1257 N N . VAL A 1 160 ? -29.673 -1.212 52.267 1.00 83.50 160 VAL A N 1
ATOM 1258 C CA . VAL A 1 160 ? -30.481 -0.188 52.949 1.00 83.50 160 VAL A CA 1
ATOM 1259 C C . VAL A 1 160 ? -31.762 -0.802 53.520 1.00 83.50 160 VAL A C 1
ATOM 1261 O O . VAL A 1 160 ? -32.088 -0.575 54.683 1.00 83.50 160 VAL A O 1
ATOM 1264 N N . HIS A 1 161 ? -32.465 -1.637 52.752 1.00 82.25 161 HIS A N 1
ATOM 1265 C CA . HIS A 1 161 ? -33.695 -2.291 53.203 1.00 82.25 161 HIS A CA 1
ATOM 1266 C C . HIS A 1 161 ? -33.474 -3.246 54.391 1.00 82.25 161 HIS A C 1
ATOM 1268 O O . HIS A 1 161 ? -34.294 -3.279 55.314 1.00 82.25 161 HIS A O 1
ATOM 1274 N N . LEU A 1 162 ? -32.371 -4.005 54.392 1.00 84.19 162 LEU A N 1
ATOM 1275 C CA . LEU A 1 162 ? -31.992 -4.886 55.503 1.00 84.19 162 LEU A CA 1
ATOM 1276 C C . LEU A 1 162 ? -31.598 -4.093 56.756 1.00 84.19 162 LEU A C 1
ATOM 1278 O O . LEU A 1 162 ? -31.994 -4.470 57.857 1.00 84.19 162 LEU A O 1
ATOM 1282 N N . LEU A 1 163 ? -30.877 -2.980 56.598 1.00 78.31 163 LEU A N 1
ATOM 1283 C CA . LEU A 1 163 ? -30.505 -2.102 57.713 1.00 78.31 163 LEU A CA 1
ATOM 1284 C C . LEU A 1 163 ? -31.737 -1.446 58.355 1.00 78.31 163 LEU A C 1
ATOM 1286 O O . LEU A 1 163 ? -31.833 -1.405 59.582 1.00 78.31 163 LEU A O 1
ATOM 1290 N N . LEU A 1 164 ? -32.718 -1.025 57.550 1.00 75.81 164 LEU A N 1
ATOM 1291 C CA . LEU A 1 164 ? -33.990 -0.493 58.050 1.00 75.81 164 LEU A CA 1
ATOM 1292 C C . LEU A 1 164 ? -34.783 -1.546 58.842 1.00 75.81 164 LEU A C 1
ATOM 1294 O O . LEU A 1 164 ? -35.307 -1.240 59.912 1.00 75.81 164 LEU A O 1
ATOM 1298 N N . HIS A 1 165 ? -34.832 -2.796 58.366 1.00 75.12 165 HIS A N 1
ATOM 1299 C CA . HIS A 1 165 ? -35.483 -3.898 59.090 1.00 75.12 165 HIS A CA 1
ATOM 1300 C C . HIS A 1 165 ? -34.747 -4.294 60.378 1.00 75.12 165 HIS A C 1
ATOM 1302 O O . HIS A 1 165 ? -35.385 -4.728 61.334 1.00 75.12 165 HIS A O 1
ATOM 1308 N N . ALA A 1 166 ? -33.424 -4.121 60.431 1.00 77.81 166 ALA A N 1
ATOM 1309 C CA . ALA A 1 166 ? -32.617 -4.342 61.630 1.00 77.81 166 ALA A CA 1
ATOM 1310 C C . ALA A 1 166 ? -32.749 -3.214 62.680 1.00 77.81 166 ALA A C 1
ATOM 1312 O O . ALA A 1 166 ? -32.133 -3.298 63.742 1.00 77.81 166 ALA A O 1
ATOM 1313 N N . GLY A 1 167 ? -33.552 -2.176 62.409 1.00 72.69 167 GLY A N 1
ATOM 1314 C CA . GLY A 1 167 ? -33.821 -1.073 63.337 1.00 72.69 167 GLY A CA 1
ATOM 1315 C C . GLY A 1 167 ? -32.815 0.080 63.273 1.00 72.69 167 GLY A C 1
ATOM 1316 O O . GLY A 1 167 ? -32.796 0.913 64.176 1.00 72.69 167 GLY A O 1
ATOM 1317 N N . ILE A 1 168 ? -31.982 0.149 62.228 1.00 68.19 168 ILE A N 1
ATOM 1318 C CA . ILE A 1 168 ? -31.016 1.235 62.023 1.00 68.19 168 ILE A CA 1
ATOM 1319 C C . ILE A 1 168 ? -31.705 2.366 61.242 1.00 68.19 168 ILE A C 1
ATOM 1321 O O . ILE A 1 168 ? -32.044 2.222 60.069 1.00 68.19 168 ILE A O 1
ATOM 1325 N N . THR A 1 169 ? -31.937 3.495 61.913 1.00 68.50 169 THR A N 1
ATOM 1326 C CA . THR A 1 169 ? -32.631 4.685 61.385 1.00 68.50 169 THR A CA 1
ATOM 1327 C C . THR A 1 169 ? -31.753 5.441 60.362 1.00 68.50 169 THR A C 1
ATOM 1329 O O . THR A 1 169 ? -30.536 5.484 60.550 1.00 68.50 169 THR A O 1
ATOM 1332 N N . PRO A 1 170 ? -32.319 6.098 59.323 1.00 65.88 170 PRO A N 1
ATOM 1333 C CA . PRO A 1 170 ? -31.563 6.818 58.279 1.00 65.88 170 PRO A CA 1
ATOM 1334 C C . PRO A 1 170 ? -30.485 7.794 58.785 1.00 65.88 170 PRO A C 1
ATOM 1336 O O . PRO A 1 170 ? -29.434 7.935 58.166 1.00 65.88 170 PRO A O 1
ATOM 1339 N N . GLU A 1 171 ? -30.720 8.413 59.944 1.00 63.03 171 GLU A N 1
ATOM 1340 C CA . GLU A 1 171 ? -29.790 9.310 60.646 1.00 63.03 171 GLU A CA 1
ATOM 1341 C C . GLU A 1 171 ? -28.462 8.621 61.029 1.00 63.03 171 GLU A C 1
ATOM 1343 O O . GLU A 1 171 ? -27.391 9.200 60.866 1.00 63.03 171 GLU A O 1
ATOM 1348 N N . GLN A 1 172 ? -28.497 7.360 61.482 1.00 60.69 172 GLN A N 1
ATOM 1349 C CA . GLN A 1 172 ? -27.290 6.601 61.856 1.00 60.69 172 GLN A CA 1
ATOM 1350 C C . GLN A 1 172 ? -26.504 6.122 60.628 1.00 60.69 172 GLN A C 1
ATOM 1352 O O . GLN A 1 172 ? -25.294 5.922 60.692 1.00 60.69 172 GLN A O 1
ATOM 1357 N N . LEU A 1 173 ? -27.190 5.953 59.497 1.00 61.91 173 LEU A N 1
ATOM 1358 C CA . LEU A 1 173 ? -26.616 5.494 58.233 1.00 61.91 173 LEU A CA 1
ATOM 1359 C C . LEU A 1 173 ? -25.802 6.613 57.556 1.00 61.91 173 LEU A C 1
ATOM 1361 O O . LEU A 1 173 ? -24.702 6.361 57.064 1.00 61.91 173 LEU A O 1
ATOM 1365 N N . LEU A 1 174 ? -26.293 7.857 57.629 1.00 65.62 174 LEU A N 1
ATOM 1366 C CA . LEU A 1 174 ? -25.561 9.063 57.219 1.00 65.62 174 LEU A CA 1
ATOM 1367 C C . LEU A 1 174 ? -24.296 9.286 58.062 1.00 65.62 174 LEU A C 1
ATOM 1369 O O . LEU A 1 174 ? -23.261 9.666 57.519 1.00 65.62 174 LEU A O 1
ATOM 1373 N N . ASP A 1 175 ? -24.350 8.996 59.364 1.00 65.06 175 ASP A N 1
ATOM 1374 C CA . ASP A 1 175 ? -23.208 9.150 60.273 1.00 65.06 175 ASP A CA 1
ATOM 1375 C C . ASP A 1 175 ? -22.117 8.079 60.034 1.00 65.06 175 ASP A C 1
ATOM 1377 O O . ASP A 1 175 ? -20.918 8.359 60.105 1.00 65.06 175 ASP A O 1
ATOM 1381 N N . ILE A 1 176 ? -22.511 6.856 59.648 1.00 65.31 176 ILE A N 1
ATOM 1382 C CA . ILE A 1 176 ? -21.590 5.788 59.212 1.00 65.31 176 ILE A CA 1
ATOM 1383 C C . ILE A 1 176 ? -20.951 6.124 57.854 1.00 65.31 176 ILE A C 1
ATOM 1385 O O . ILE A 1 176 ? -19.746 5.934 57.684 1.00 65.31 176 ILE A O 1
ATOM 1389 N N . GLN A 1 177 ? -21.723 6.649 56.897 1.00 67.56 177 GLN A N 1
ATOM 1390 C CA . GLN A 1 177 ? -21.212 7.050 55.580 1.00 67.56 177 GLN A CA 1
ATOM 1391 C C . GLN A 1 177 ? -20.268 8.263 55.681 1.00 67.56 177 GLN A C 1
ATOM 1393 O O . GLN A 1 177 ? -19.216 8.278 55.044 1.00 67.56 177 GLN A O 1
ATOM 1398 N N . SER A 1 178 ? -20.596 9.223 56.554 1.00 62.25 178 SER A N 1
ATOM 1399 C CA . SER A 1 178 ? -19.734 10.339 56.966 1.00 62.25 178 SER A CA 1
ATOM 1400 C C . SER A 1 178 ? -18.408 9.841 57.557 1.00 62.25 178 SER A C 1
ATOM 1402 O O . SER A 1 178 ? -17.339 10.206 57.070 1.00 62.25 178 SER A O 1
ATOM 1404 N N . LYS A 1 179 ? -18.444 8.919 58.530 1.00 61.12 179 LYS A N 1
ATOM 1405 C CA . LYS A 1 179 ? -17.230 8.319 59.116 1.00 61.12 179 LYS A CA 1
ATOM 1406 C C . LYS A 1 179 ? -16.400 7.498 58.125 1.00 61.12 179 LYS A C 1
ATOM 1408 O O . LYS A 1 179 ? -15.177 7.498 58.237 1.00 61.12 179 LYS A O 1
ATOM 1413 N N . GLY A 1 180 ? -17.033 6.813 57.172 1.00 57.78 180 GLY A N 1
ATOM 1414 C CA . GLY A 1 180 ? -16.350 6.039 56.129 1.00 57.78 180 GLY A CA 1
ATOM 1415 C C . GLY A 1 180 ? -15.670 6.907 55.064 1.00 57.78 180 GLY A C 1
ATOM 1416 O O . GLY A 1 180 ? -14.575 6.576 54.619 1.00 57.78 180 GLY A O 1
ATOM 1417 N N . ALA A 1 181 ? -16.271 8.044 54.697 1.00 53.12 181 ALA A N 1
ATOM 1418 C CA . ALA A 1 181 ? -15.696 9.000 53.746 1.00 53.12 181 ALA A CA 1
ATOM 1419 C C . ALA A 1 181 ? -14.492 9.780 54.315 1.00 53.12 181 AL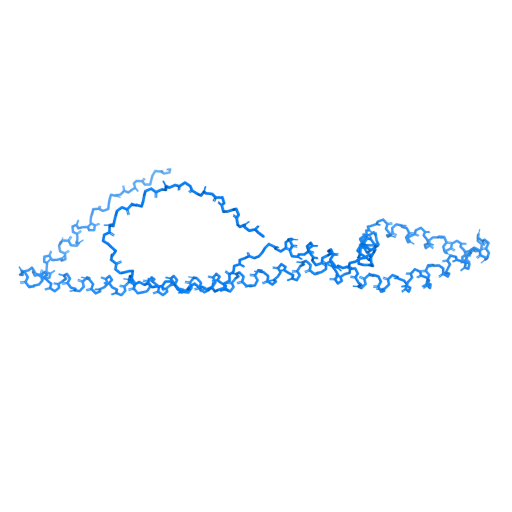A A C 1
ATOM 1421 O O . ALA A 1 181 ? -13.635 10.221 53.556 1.00 53.12 181 ALA A O 1
ATOM 1422 N N . ILE A 1 182 ? -14.387 9.913 55.644 1.00 47.84 182 ILE A N 1
ATOM 1423 C CA . ILE A 1 182 ? -13.255 10.575 56.324 1.00 47.84 182 ILE A CA 1
ATOM 1424 C C . ILE A 1 182 ? -11.990 9.679 56.353 1.00 47.84 182 ILE A C 1
ATOM 1426 O O . ILE A 1 182 ? -10.903 10.147 56.678 1.00 47.84 182 ILE A O 1
ATOM 1430 N N . ALA A 1 183 ? -12.088 8.403 55.959 1.00 47.91 183 ALA A N 1
ATOM 1431 C CA . ALA A 1 183 ? -10.981 7.443 55.987 1.00 47.91 183 ALA A CA 1
ATOM 1432 C C . ALA A 1 183 ? -10.237 7.269 54.644 1.00 47.91 183 ALA A C 1
ATOM 1434 O O . ALA A 1 183 ? -9.583 6.247 54.440 1.00 47.91 183 ALA A O 1
ATOM 1435 N N . THR A 1 184 ? -10.291 8.234 53.721 1.00 45.75 184 THR A N 1
ATOM 1436 C CA . THR A 1 184 ? -9.252 8.332 52.679 1.00 45.75 184 THR A CA 1
ATOM 1437 C C . THR A 1 184 ? -8.005 8.957 53.302 1.00 45.75 184 THR A C 1
ATOM 1439 O O . THR A 1 184 ? -8.062 10.132 53.667 1.00 45.75 184 THR A O 1
ATOM 1442 N N . PRO A 1 185 ? -6.880 8.230 53.444 1.00 45.75 185 PRO A N 1
ATOM 1443 C CA . PRO A 1 185 ? -5.636 8.870 53.830 1.00 45.75 185 PRO A CA 1
ATOM 1444 C C . PRO A 1 185 ? -5.283 9.878 52.736 1.00 45.75 185 PRO A C 1
ATOM 1446 O O . PRO A 1 185 ? -5.223 9.525 51.557 1.00 45.75 185 PRO A O 1
ATOM 1449 N N . GLU A 1 186 ? -5.088 11.134 53.133 1.00 46.75 186 GLU A N 1
ATOM 1450 C CA . GLU A 1 186 ? -4.391 12.144 52.344 1.00 46.75 186 GLU A CA 1
ATOM 1451 C C . GLU A 1 186 ? -3.104 11.511 51.802 1.00 46.75 186 GLU A C 1
ATOM 1453 O O . GLU A 1 186 ? -2.119 11.329 52.522 1.00 46.75 186 GLU A O 1
ATOM 1458 N N . VAL A 1 187 ? -3.111 11.129 50.525 1.00 49.09 187 VAL A N 1
ATOM 1459 C CA . VAL A 1 187 ? -1.874 10.862 49.805 1.00 49.09 187 VAL A CA 1
ATOM 1460 C C . VAL A 1 187 ? -1.217 12.222 49.663 1.00 49.09 187 VAL A C 1
ATOM 1462 O O . VAL A 1 187 ? -1.604 13.029 48.819 1.00 49.09 187 VAL A O 1
ATOM 1465 N N . GLN A 1 188 ? -0.272 12.484 50.563 1.00 40.94 188 GLN A N 1
ATOM 1466 C CA . GLN A 1 188 ? 0.641 13.611 50.500 1.00 40.94 188 GLN A CA 1
ATOM 1467 C C . GLN A 1 188 ? 1.216 13.685 49.085 1.00 40.94 188 GLN A C 1
ATOM 1469 O O . GLN A 1 188 ? 2.052 12.874 48.687 1.00 40.94 188 GLN A O 1
ATOM 1474 N N . ALA A 1 189 ? 0.751 14.670 48.323 1.00 47.22 189 ALA A N 1
ATOM 1475 C CA . ALA A 1 189 ? 1.431 15.131 47.133 1.00 47.22 189 ALA A CA 1
ATOM 1476 C C . ALA A 1 189 ? 2.745 15.786 47.586 1.00 47.22 189 ALA A C 1
ATOM 1478 O O . ALA A 1 189 ? 2.771 16.957 47.954 1.00 47.22 189 ALA A O 1
ATOM 1479 N N . GLN A 1 190 ? 3.823 15.003 47.619 1.00 39.44 190 GLN A N 1
ATOM 1480 C CA . GLN A 1 190 ? 5.187 15.518 47.581 1.00 39.44 190 GLN A CA 1
ATOM 1481 C C . GLN A 1 190 ? 5.672 15.417 46.134 1.00 39.44 190 GLN A C 1
ATOM 1483 O O . GLN A 1 190 ? 6.005 14.335 45.650 1.00 39.44 190 GLN A O 1
ATOM 1488 N N . GLY A 1 191 ? 5.635 16.559 45.452 1.00 42.44 191 GLY A N 1
ATOM 1489 C CA . GLY A 1 191 ? 6.492 16.891 44.318 1.00 42.44 191 GLY A CA 1
ATOM 1490 C C . GLY A 1 191 ? 7.444 17.998 44.741 1.00 42.44 191 GLY A C 1
ATOM 1491 O O . GLY A 1 191 ? 7.070 18.752 45.670 1.00 42.44 191 GLY A O 1
#

Sequence (191 aa):
MQEEKLSTPDHPKPQHLHHFPALFHHTIFPYQPRNVNKVHEEEKAAGGINTAIAIGLTKHVGSMWTAYTFVVLAIIGLLAILGLLNPIVALLVAWASQTFIQLVLLPVIMVGQNVLGRKAELQAEEQFNTTVKTYHDIEQIIQHLSAQDAEILKQTHMLVHLLLHAGITPEQLLDIQSKGAIATPEVQAQG

Foldseek 3Di:
DDDDDDDDDDDPPPPDDDDPPPPDDDDQDPDDQDDLVVVLVVVQVVVPDLLVVLQVVLVVCPDVVVVVVVVVLVVVLVCQVVVVDDVVVNVVSCCCVPVPCVVVVPVSNVSNCVSVCVSVVSVVVSVVVVVVSVVVVVVVVVVVVVVVVVVVVVVVVVVVVVCVVVVNDPVVVVVVVVVVVVPPPPPPPDD

Secondary structure (DSSP, 8-state):
----------PPPPP----PPPSS-----S-----HHHHHHHHHHHTHHHHHHHHHHHHHHTSHHHHHHHHHHHHHHHHHHTT-S-HHHHHHHHHIIIIIHHHHHHHHHHHHHHHHHHHHHHHHHHHHHHHHHHHHHHHHHHHHHHHHHHHHHHHHHHHHHHHHHTT--HHHHHHHHHHHHTTS-------

=== Feature glossary ===
The record interleaves many kinds of information about one protein. Here is each kind framed as the question it answers.

Q: What are the backbone torsion angles?
A: φ (phi) and ψ (psi) are the two rotatable backbone dihedrals per residue: φ is the C(i-1)–N–Cα–C torsion, ψ is the N–Cα–C–N(i+1) torsion, both in degrees on (−180°, 180°]. α-helical residues cluster near (−60°, −45°); β-strand residues near (−120°, +130°). A Ramachandran plot is simply a scatter of (φ, ψ) for every residue.

Q: What is the amino-acid chain?
A: This is the polypeptide sequence — one letter per residue, N-terminus first. Length ranges from a few dozen residues for small domains to over a thousand for large multi-domain proteins.

Q: How mobile is each atom in the crystal?
A: For experimental (PDB) structures, the B-factor (temperature factor) quantifies the positional spread of each atom in the crystal — a combination of thermal vibration and static disorder — in units of Å². High B-factors mark flexible loops or poorly resolved regions; low B-factors mark the rigid, well-ordered core.

Q: Are the domains correctly placed relative to each other?
A: Predicted Aligned Error (PAE) is an AlphaFold confidence matrix: entry (i, j) is the expected error in the position of residue j, in ångströms, when the prediction is superimposed on the true structure at residue i. Low PAE within a block of residues means that block is internally rigid and well-predicted; high PAE between two blocks means their relative placement is uncertain even if each block individually is confident.

Q: How confident is the AlphaFold model at each residue?
A: pLDDT is the predicted lDDT-Cα score: AlphaFold's confidence that the local environment of each residue (all inter-atomic distances within 15 Å) is correctly placed. It is a per-residue number between 0 and 100, with higher meaning more reliable.

Q: What family and function is it annotated with?
A: Functional annotations link the protein to curated databases. InterPro entries identify conserved domains and families by matching the sequence against member-database signatures (Pfam, PROSITE, CDD, …). Gene Ontology (GO) terms describe molecular function, biological process, and cellular component in a controlled vocabulary. CATH places the structure in a hierarchical fold classification (Class/Architecture/Topology/Homologous-superfamily). The organism is the source species.

Q: How big and how compact is the whole molecule?
A: Three whole-structure scalars: the radius of gyration (RMS distance of Cα from centroid, in Å), the count of Cα–Cα contacts (pairs closer than 8 Å and separated by more than four residues in sequence — i.e. tertiary, not local, contacts), and the bounding-box dimensions. Together they distinguish compact globular folds from extended fibres or disordered chains.

Q: What known structures does this most resemble?
A: The Foldseek neighbor list gives the closest experimentally determined structures in the PDB, ranked by structural alignment. TM-score near 1 means near-identical fold; near 0.3 means only rough topology match. This is how one finds what a novel AlphaFold prediction most resembles in the solved-structure universe.

Q: Which residues are buried vs exposed?
A: SASA measures how much of the protein is reachable by solvent. It is computed by rolling a water-sized probe over the atomic surface and summing the exposed area (Å²). Per-residue SASA distinguishes core (buried, low SASA) from surface (exposed, high SASA) residues; total SASA is a whole-molecule size measure.

Q: Which residues are in helices, strands, or loops?
A: Eight-state secondary structure (DSSP): H is the canonical α-helix, G the tighter 3₁₀-helix, I the wider π-helix; E/B are β-structure, T and S are turns and bends, and '-' is everything else. DSSP derives these from the pattern of main-chain N–H···O=C hydrogen bonds, not from the sequence.

Q: Where is each backbone atom in 3D?
A: Structure coordinates are given as an mmCIF _atom_site loop: one row per atom with element, residue name, chain id, sequence number, and x/y/z position in Å. Only the four main-chain atoms per residue are included here; side chains are omitted to keep the record compact.

Q: What if only a Cα trace is available?
A: Three-state secondary structure (P-SEA) collapses the eight DSSP classes into helix (a), strand (b), and coil (c). P-SEA assigns these from Cα geometry alone — distances and angles — without requiring backbone oxygens, so it works on any Cα trace.

Q: What do the rendered images show?
A: The six renders are orthographic views along the three Cartesian axes in both directions. Representation (cartoon, sticks, or surface) and color scheme (sequence-rainbow or by-chain) vary across proteins so the training set covers all the common visualization conventions.

Q: What does the local fold look like, residue by residue?
A: Foldseek's 3Di representation compresses backbone geometry into a per-residue letter drawn from a learned twenty-state alphabet. It captures the tertiary interaction pattern around each residue — which residues are packed against it in space, regardless of where they are in sequence.

Q: What do the diagnostic plots show?
A: The contact map is a binary N×N matrix image: pixel (i, j) is dark where Cα_i and Cα_j are within 8 Å and |i−j|>4. Because the |i−j|>4 filter removes local helical contacts, off-diagonal stripes parallel to the main diagonal indicate parallel β-sheets; stripes perpendicular to it indicate antiparallel β-sheets. The Ramachandran plot scatters every residue's (φ, ψ) pair against the sterically allowed regions. The PAE heatmap renders the predicted-aligned-error matrix.